Protein AF-K1TXN2-F1 (afdb_monomer_lite)

Structure (mmCIF, N/CA/C/O backbone):
data_AF-K1TXN2-F1
#
_entry.id   AF-K1TXN2-F1
#
loop_
_atom_site.group_PDB
_atom_site.id
_atom_site.type_symbol
_atom_site.label_atom_id
_atom_site.label_alt_id
_atom_site.label_comp_id
_atom_site.label_asym_id
_atom_site.label_entity_id
_atom_site.label_seq_id
_atom_site.pdbx_PDB_ins_code
_atom_site.Cartn_x
_atom_site.Cartn_y
_atom_site.Cartn_z
_atom_site.occupancy
_atom_site.B_iso_or_equiv
_atom_site.auth_seq_id
_atom_site.auth_comp_id
_atom_site.auth_asym_id
_atom_site.auth_atom_id
_atom_site.pdbx_PDB_model_num
ATOM 1 N N . MET A 1 1 ? 3.984 8.773 -37.793 1.00 56.28 1 MET A N 1
ATOM 2 C CA . MET A 1 1 ? 3.856 7.526 -37.010 1.00 56.28 1 MET A CA 1
ATOM 3 C C . MET A 1 1 ? 4.524 7.759 -35.662 1.00 56.28 1 MET A C 1
ATOM 5 O O . MET A 1 1 ? 5.560 8.411 -35.649 1.00 56.28 1 MET A O 1
ATOM 9 N N . CYS A 1 2 ? 3.935 7.334 -34.541 1.00 67.00 2 CYS A N 1
ATOM 10 C CA . CYS A 1 2 ? 4.631 7.420 -33.252 1.00 67.00 2 CYS A CA 1
ATOM 11 C C . CYS A 1 2 ? 5.695 6.305 -33.224 1.00 67.00 2 CYS A C 1
ATOM 13 O O . CYS A 1 2 ? 5.327 5.163 -33.517 1.00 67.00 2 CYS A O 1
ATOM 15 N N . PRO A 1 3 ? 6.973 6.595 -32.932 1.00 83.38 3 PRO A N 1
ATOM 16 C CA . PRO A 1 3 ? 8.024 5.583 -32.905 1.00 83.38 3 PRO A CA 1
ATOM 17 C C . PRO A 1 3 ? 7.900 4.656 -31.686 1.00 83.38 3 PRO A C 1
ATOM 19 O O . PRO A 1 3 ? 7.228 4.988 -30.704 1.00 83.38 3 PRO A O 1
ATOM 22 N N . ILE A 1 4 ? 8.522 3.483 -31.762 1.00 89.69 4 ILE A N 1
ATOM 23 C CA . ILE A 1 4 ? 8.732 2.573 -30.631 1.00 89.69 4 ILE A CA 1
ATOM 24 C C . ILE A 1 4 ? 10.037 2.959 -29.951 1.00 89.69 4 ILE A C 1
ATOM 26 O O . ILE A 1 4 ? 11.047 3.146 -30.625 1.00 89.69 4 ILE A O 1
ATOM 30 N N . THR A 1 5 ? 10.028 3.052 -28.626 1.00 90.00 5 THR A N 1
ATOM 31 C CA . THR A 1 5 ? 11.251 3.312 -27.863 1.00 90.00 5 THR A CA 1
ATOM 32 C C . THR A 1 5 ? 11.825 1.994 -27.383 1.00 90.00 5 THR A C 1
ATOM 34 O O . THR A 1 5 ? 11.141 1.246 -26.680 1.00 90.00 5 THR A O 1
ATOM 37 N N . ALA A 1 6 ? 13.080 1.723 -27.725 1.00 92.25 6 ALA A N 1
ATOM 38 C CA . ALA A 1 6 ? 13.780 0.517 -27.315 1.00 92.25 6 ALA A CA 1
ATOM 39 C C . ALA A 1 6 ? 15.177 0.828 -26.769 1.00 92.25 6 ALA A C 1
ATOM 41 O O . ALA A 1 6 ? 15.780 1.847 -27.099 1.00 92.25 6 ALA A O 1
ATOM 42 N N . VAL A 1 7 ? 15.690 -0.055 -25.920 1.00 92.50 7 VAL A N 1
ATOM 43 C CA . VAL A 1 7 ? 17.052 0.012 -25.371 1.00 92.50 7 VAL A CA 1
ATOM 44 C C . VAL A 1 7 ? 17.761 -1.310 -25.596 1.00 92.50 7 VAL A C 1
ATOM 46 O O . VAL A 1 7 ? 17.112 -2.352 -25.633 1.00 92.50 7 VAL A O 1
ATOM 49 N N . ASN A 1 8 ? 19.082 -1.277 -25.750 1.00 92.88 8 ASN A N 1
ATOM 50 C CA . ASN A 1 8 ? 19.871 -2.500 -25.855 1.00 92.88 8 ASN A CA 1
ATOM 51 C C . ASN A 1 8 ? 19.668 -3.357 -24.591 1.00 92.88 8 ASN A C 1
ATOM 53 O O . ASN A 1 8 ? 19.678 -2.829 -23.476 1.00 92.88 8 ASN A O 1
ATOM 57 N N . GLY A 1 9 ? 19.468 -4.663 -24.756 1.00 93.00 9 GLY A N 1
ATOM 58 C CA . GLY A 1 9 ? 19.216 -5.572 -23.645 1.00 93.00 9 GLY A CA 1
ATOM 59 C C . GLY A 1 9 ? 20.370 -5.641 -22.644 1.00 93.00 9 GLY A C 1
ATOM 60 O O . GLY A 1 9 ? 20.124 -5.772 -21.449 1.00 93.00 9 GLY A O 1
ATOM 61 N N . GLU A 1 10 ? 21.615 -5.427 -23.075 1.00 93.38 10 GLU A N 1
ATOM 62 C CA . GLU A 1 10 ? 22.762 -5.329 -22.166 1.00 93.38 10 GLU A CA 1
ATOM 63 C C . GLU A 1 10 ? 22.589 -4.184 -21.143 1.00 93.38 10 GLU A C 1
ATOM 65 O O . GLU A 1 10 ? 22.909 -4.336 -19.964 1.00 93.38 10 GLU A O 1
ATOM 70 N N . GLU A 1 11 ? 22.012 -3.049 -21.556 1.00 90.69 11 GLU A N 1
ATOM 71 C CA . GLU A 1 11 ? 21.727 -1.916 -20.663 1.00 90.69 11 GLU A CA 1
ATOM 72 C C . GLU A 1 11 ? 20.593 -2.221 -19.670 1.00 90.69 11 GLU A C 1
ATOM 74 O O . GLU A 1 11 ? 20.577 -1.684 -18.555 1.00 90.69 11 GLU A O 1
ATOM 79 N N . VAL A 1 12 ? 19.667 -3.116 -20.035 1.00 91.00 12 VAL A N 1
ATOM 80 C CA . VAL A 1 12 ? 18.620 -3.611 -19.127 1.00 91.00 12 VAL A CA 1
ATOM 81 C C . VAL A 1 12 ? 19.239 -4.424 -17.996 1.00 91.00 12 VAL A C 1
ATOM 83 O O . VAL A 1 12 ? 18.948 -4.148 -16.831 1.00 91.00 12 VAL A O 1
ATOM 86 N N . ILE A 1 13 ? 20.150 -5.347 -18.318 1.00 92.88 13 ILE A N 1
ATOM 87 C CA . ILE A 1 13 ? 20.851 -6.161 -17.314 1.00 92.88 13 ILE A CA 1
ATOM 88 C C . ILE A 1 13 ? 21.718 -5.280 -16.407 1.00 92.88 13 ILE A C 1
ATOM 90 O O . ILE A 1 13 ? 21.648 -5.394 -15.183 1.00 92.88 13 ILE A O 1
ATOM 94 N N . LYS A 1 14 ? 22.458 -4.309 -16.968 1.00 88.25 14 LYS A N 1
ATOM 95 C CA . LYS A 1 14 ? 23.226 -3.316 -16.180 1.00 88.25 14 LYS A CA 1
ATOM 96 C C . LYS A 1 14 ? 22.346 -2.503 -15.223 1.00 88.25 14 LYS A C 1
ATOM 98 O O . LYS A 1 14 ? 22.823 -2.024 -14.195 1.00 88.25 14 LYS A O 1
ATOM 103 N N . SER A 1 15 ? 21.064 -2.353 -15.550 1.00 82.31 15 SER A N 1
ATOM 104 C CA . SER A 1 15 ? 20.057 -1.683 -14.721 1.00 82.31 15 SER A CA 1
ATOM 105 C C . SER A 1 15 ? 19.359 -2.619 -13.725 1.00 82.31 15 SER A C 1
ATOM 107 O O . SER A 1 15 ? 18.380 -2.202 -13.106 1.00 82.31 15 SER A O 1
ATOM 109 N N . ASN A 1 16 ? 19.860 -3.847 -13.548 1.00 84.25 16 ASN A N 1
ATOM 110 C CA . ASN A 1 16 ? 19.291 -4.883 -12.684 1.00 84.25 16 ASN A CA 1
ATOM 111 C C . ASN A 1 16 ? 17.866 -5.306 -13.104 1.00 84.25 16 ASN A C 1
ATOM 113 O O . ASN A 1 16 ? 17.038 -5.658 -12.263 1.00 84.25 16 ASN A O 1
ATOM 117 N N . GLY A 1 17 ? 17.571 -5.198 -14.404 1.00 86.12 17 GLY A N 1
ATOM 118 C CA . GLY A 1 17 ? 16.365 -5.727 -15.037 1.00 86.12 17 GLY A CA 1
ATOM 119 C C . GLY A 1 17 ? 16.609 -7.096 -15.676 1.00 86.12 17 GLY A C 1
ATOM 120 O O . GLY A 1 17 ? 17.728 -7.597 -15.668 1.00 86.12 17 GLY A O 1
ATOM 121 N N . HIS A 1 18 ? 15.556 -7.668 -16.255 1.00 92.19 18 HIS A N 1
ATOM 122 C CA . HIS A 1 18 ? 15.579 -8.963 -16.933 1.00 92.19 18 HIS A CA 1
ATOM 123 C C . HIS A 1 18 ? 14.693 -8.918 -18.189 1.00 92.19 18 HIS A C 1
ATOM 125 O O . HIS A 1 18 ? 13.776 -8.091 -18.265 1.00 92.19 18 HIS A O 1
ATOM 131 N N . LEU A 1 19 ? 14.981 -9.759 -19.185 1.00 93.56 19 LEU A N 1
ATOM 132 C CA . LEU A 1 19 ? 14.302 -9.752 -20.480 1.00 93.56 19 LEU A CA 1
ATOM 133 C C . LEU A 1 19 ? 13.310 -10.907 -20.609 1.00 93.56 19 LEU A C 1
ATOM 135 O O . LEU A 1 19 ? 13.583 -12.033 -20.225 1.00 93.56 19 LEU A O 1
ATOM 139 N N . THR A 1 20 ? 12.169 -10.620 -21.227 1.00 93.81 20 THR A N 1
ATOM 140 C CA . THR A 1 20 ? 11.203 -11.633 -21.664 1.00 93.81 20 THR A CA 1
ATOM 141 C C . THR A 1 20 ? 10.825 -11.360 -23.113 1.00 93.81 20 THR A C 1
ATOM 143 O O . THR A 1 20 ? 10.881 -10.209 -23.564 1.00 93.81 20 THR A O 1
ATOM 146 N N . ASP A 1 21 ? 10.483 -12.407 -23.858 1.00 91.31 21 ASP A N 1
ATOM 147 C CA . ASP A 1 21 ? 9.962 -12.260 -25.216 1.00 91.31 21 ASP A CA 1
ATOM 148 C C . ASP A 1 21 ? 8.501 -11.756 -25.219 1.00 91.31 21 ASP A C 1
ATOM 150 O O . ASP A 1 21 ? 7.887 -11.511 -24.178 1.00 91.31 21 ASP A O 1
ATOM 154 N N . LEU A 1 22 ? 7.924 -11.571 -26.412 1.00 86.94 22 LEU A N 1
ATOM 155 C CA . LEU A 1 22 ? 6.553 -11.059 -26.567 1.00 86.94 22 LEU A CA 1
ATOM 156 C C . LEU A 1 22 ? 5.457 -12.036 -26.102 1.00 86.94 22 LEU A C 1
ATOM 158 O O . LEU A 1 22 ? 4.306 -11.611 -25.932 1.00 86.94 22 LEU A O 1
ATOM 162 N N . ASP A 1 23 ? 5.806 -13.305 -25.897 1.00 86.50 23 ASP A N 1
ATOM 163 C CA . ASP A 1 23 ? 4.930 -14.354 -25.375 1.00 86.50 23 ASP A CA 1
ATOM 164 C C . ASP A 1 23 ? 5.119 -14.558 -23.859 1.00 86.50 23 ASP A C 1
ATOM 166 O O . ASP A 1 23 ? 4.367 -15.304 -23.230 1.00 86.50 23 ASP A O 1
ATOM 170 N N . GLY A 1 24 ? 6.060 -13.827 -23.252 1.00 87.06 24 GLY A N 1
ATOM 171 C CA . GLY A 1 24 ? 6.360 -13.861 -21.826 1.00 87.06 24 GLY A CA 1
ATOM 172 C C . GLY A 1 24 ? 7.341 -14.960 -21.423 1.00 87.06 24 GLY A C 1
ATOM 173 O O . GLY A 1 24 ? 7.442 -15.252 -20.231 1.00 87.06 24 GLY A O 1
ATOM 174 N N . ASN A 1 25 ? 8.053 -15.570 -22.375 1.00 93.56 25 ASN A N 1
ATOM 175 C CA . ASN A 1 25 ? 9.106 -16.530 -22.065 1.00 93.56 25 ASN A CA 1
ATOM 176 C C . ASN A 1 25 ? 10.384 -15.807 -21.631 1.00 93.56 25 ASN A C 1
ATOM 178 O O . ASN A 1 25 ? 10.719 -14.735 -22.137 1.00 93.56 25 ASN A O 1
ATOM 182 N N . ASP A 1 26 ? 11.093 -16.428 -20.695 1.00 95.00 26 ASP A N 1
ATOM 183 C CA . ASP A 1 26 ? 12.361 -15.957 -20.140 1.00 95.00 26 ASP A CA 1
ATOM 184 C C . ASP A 1 26 ? 13.457 -15.895 -21.217 1.00 95.00 26 ASP A C 1
ATOM 186 O O . ASP A 1 26 ? 13.605 -16.827 -22.014 1.00 95.00 26 ASP A O 1
ATOM 190 N N . ILE A 1 27 ? 14.236 -14.810 -21.237 1.00 95.44 27 ILE A N 1
ATOM 191 C CA . ILE A 1 27 ? 15.433 -14.686 -22.076 1.00 95.44 27 ILE A CA 1
ATOM 192 C C . ILE A 1 27 ? 16.641 -14.605 -21.147 1.00 95.44 27 ILE A C 1
ATOM 194 O O . ILE A 1 27 ? 16.808 -13.624 -20.426 1.00 95.44 27 ILE A O 1
ATOM 198 N N . ALA A 1 28 ? 17.520 -15.607 -21.214 1.00 94.94 28 ALA A N 1
ATOM 199 C CA . ALA A 1 28 ? 18.705 -15.667 -20.365 1.00 94.94 28 ALA A CA 1
ATOM 200 C C . ALA A 1 28 ? 19.594 -14.414 -20.508 1.00 94.94 28 ALA A C 1
ATOM 202 O O . ALA A 1 28 ? 19.888 -13.968 -21.621 1.00 94.94 28 ALA A O 1
ATOM 203 N N . ASP A 1 29 ? 20.079 -13.891 -19.375 1.00 95.06 29 ASP A N 1
ATOM 204 C CA . ASP A 1 29 ? 20.845 -12.636 -19.299 1.00 95.06 29 ASP A CA 1
ATOM 205 C C . ASP A 1 29 ? 22.090 -12.620 -20.207 1.00 95.06 29 ASP A C 1
ATOM 207 O O . ASP A 1 29 ? 22.470 -11.575 -20.735 1.00 95.06 29 ASP A O 1
ATOM 211 N N . GLU A 1 30 ? 22.713 -13.779 -20.441 1.00 94.88 30 GLU A N 1
ATOM 212 C CA . GLU A 1 30 ? 23.883 -13.925 -21.320 1.00 94.88 30 GLU A CA 1
ATOM 213 C C . GLU A 1 30 ? 23.595 -13.605 -22.796 1.00 94.88 30 GLU A C 1
ATOM 215 O O . GLU A 1 30 ? 24.501 -13.219 -23.543 1.00 94.88 30 GLU A O 1
ATOM 220 N N . HIS A 1 31 ? 22.330 -13.708 -23.204 1.00 94.69 31 HIS A N 1
ATOM 221 C CA . HIS A 1 31 ? 21.864 -13.382 -24.547 1.00 94.69 31 HIS A CA 1
ATOM 222 C C . HIS A 1 31 ? 21.336 -11.951 -24.662 1.00 94.69 31 HIS A C 1
ATOM 224 O O . HIS A 1 31 ? 21.002 -11.514 -25.758 1.00 94.69 31 HIS A O 1
ATOM 230 N N . ALA A 1 32 ? 21.287 -11.176 -23.573 1.00 93.00 32 ALA A N 1
ATOM 231 C CA . ALA A 1 32 ? 20.637 -9.866 -23.571 1.00 93.00 32 ALA A CA 1
ATOM 232 C C . ALA A 1 32 ? 21.215 -8.879 -24.601 1.00 93.00 32 ALA A C 1
ATOM 234 O O . ALA A 1 32 ? 20.479 -8.074 -25.166 1.00 93.00 32 ALA A O 1
ATOM 235 N N . LYS A 1 33 ? 22.516 -8.968 -24.901 1.00 94.00 33 LYS A N 1
ATOM 236 C CA . LYS A 1 33 ? 23.191 -8.142 -25.920 1.00 94.00 33 LYS A CA 1
ATOM 237 C C . LYS A 1 33 ? 22.638 -8.324 -27.341 1.00 94.00 33 LYS A C 1
ATOM 239 O O . LYS A 1 33 ? 22.825 -7.439 -28.174 1.00 94.00 33 LYS A O 1
ATOM 244 N N . ASP A 1 34 ? 21.988 -9.458 -27.608 1.00 95.44 34 ASP A N 1
ATOM 245 C CA . ASP A 1 34 ? 21.450 -9.822 -28.920 1.00 95.44 34 ASP A CA 1
ATOM 246 C C . ASP A 1 34 ? 20.018 -9.284 -29.123 1.00 95.44 34 ASP A C 1
ATOM 248 O O . ASP A 1 34 ? 19.447 -9.419 -30.205 1.00 95.44 34 ASP A O 1
ATOM 252 N N . TYR A 1 35 ? 19.443 -8.633 -28.102 1.00 93.75 35 TYR A N 1
ATOM 253 C CA . TYR A 1 35 ? 18.075 -8.124 -28.111 1.00 93.75 35 TYR A CA 1
ATOM 254 C C . TYR A 1 35 ? 18.002 -6.624 -27.825 1.00 93.75 35 TYR A C 1
ATOM 256 O O . TYR A 1 35 ? 18.837 -6.034 -27.139 1.00 93.75 35 TYR A O 1
ATOM 264 N N . TYR A 1 36 ? 16.923 -6.013 -28.311 1.00 92.62 36 TYR A N 1
ATOM 265 C CA . TYR A 1 36 ? 16.462 -4.707 -27.858 1.00 92.62 36 TYR A CA 1
ATOM 266 C C . TYR A 1 36 ? 15.184 -4.881 -27.038 1.00 92.62 36 TYR A C 1
ATOM 268 O O . TYR A 1 36 ? 14.208 -5.467 -27.505 1.00 92.62 36 TYR A O 1
ATOM 276 N N . ALA A 1 37 ? 15.173 -4.337 -25.825 1.00 93.25 37 ALA A N 1
ATOM 277 C CA . ALA A 1 37 ? 13.993 -4.298 -24.980 1.00 93.25 37 ALA A CA 1
ATOM 278 C C . ALA A 1 37 ? 13.102 -3.124 -25.382 1.00 93.25 37 ALA A C 1
ATOM 280 O O . ALA A 1 37 ? 13.515 -1.962 -25.320 1.00 93.25 37 ALA A O 1
ATOM 281 N N . VAL A 1 38 ? 11.862 -3.416 -25.767 1.00 91.75 38 VAL A N 1
ATOM 282 C CA . VAL A 1 38 ? 10.868 -2.387 -26.076 1.00 91.75 38 VAL A CA 1
ATOM 283 C C . VAL A 1 38 ? 10.332 -1.788 -24.776 1.00 91.75 38 VAL A C 1
ATOM 285 O O . VAL A 1 38 ? 9.620 -2.458 -24.028 1.00 91.75 38 VAL A O 1
ATOM 288 N N . LEU A 1 39 ? 10.645 -0.515 -24.525 1.00 87.69 39 LEU A N 1
ATOM 289 C CA . LEU A 1 39 ? 10.206 0.224 -23.337 1.00 87.69 39 LEU A CA 1
ATOM 290 C C . LEU A 1 39 ? 8.800 0.812 -23.498 1.00 87.69 39 LEU A C 1
ATOM 292 O O . LEU A 1 39 ? 8.022 0.821 -22.549 1.00 87.69 39 LEU A O 1
ATOM 296 N N . ASP A 1 40 ? 8.468 1.287 -24.700 1.00 85.75 40 ASP A N 1
ATOM 297 C CA . ASP A 1 40 ? 7.131 1.772 -25.055 1.00 85.75 40 ASP A CA 1
ATOM 298 C C . ASP A 1 40 ? 6.790 1.409 -26.496 1.00 85.75 40 ASP A C 1
ATOM 300 O O . ASP A 1 40 ? 7.640 1.434 -27.382 1.00 85.75 40 ASP A O 1
ATOM 304 N N . GLY A 1 41 ? 5.513 1.121 -26.734 1.00 86.06 41 GLY A N 1
ATOM 305 C CA . GLY A 1 41 ? 5.014 0.692 -28.033 1.00 86.06 41 GLY A CA 1
ATOM 306 C C . GLY A 1 41 ? 4.961 -0.821 -28.222 1.00 86.06 41 GLY A C 1
ATOM 307 O O . GLY A 1 41 ? 4.737 -1.257 -29.345 1.00 86.06 41 GLY A O 1
ATOM 308 N N . GLN A 1 42 ? 5.071 -1.629 -27.159 1.00 86.88 42 GLN A N 1
ATOM 309 C CA . GLN A 1 42 ? 4.941 -3.095 -27.254 1.00 86.88 42 GLN A CA 1
ATOM 310 C C . GLN A 1 42 ? 3.640 -3.534 -27.949 1.00 86.88 42 GLN A C 1
ATOM 312 O O . GLN A 1 42 ? 3.656 -4.392 -28.825 1.00 86.88 42 GLN A O 1
ATOM 317 N N . HIS A 1 43 ? 2.515 -2.882 -27.634 1.00 85.69 43 HIS A N 1
ATOM 318 C CA . HIS A 1 43 ? 1.222 -3.138 -28.282 1.00 85.69 43 HIS A CA 1
ATOM 319 C C . HIS A 1 43 ? 1.233 -2.819 -29.787 1.00 85.69 43 HIS A C 1
ATOM 321 O O . HIS A 1 43 ? 0.554 -3.489 -30.558 1.00 85.69 43 HIS A O 1
ATOM 327 N N . ARG A 1 44 ? 2.011 -1.814 -30.217 1.00 87.94 44 ARG A N 1
ATOM 328 C CA . ARG A 1 44 ? 2.183 -1.470 -31.636 1.00 87.94 44 ARG A CA 1
ATOM 329 C C . ARG A 1 44 ? 3.043 -2.507 -32.346 1.00 87.94 44 ARG A C 1
ATOM 331 O O . ARG A 1 44 ? 2.649 -2.949 -33.416 1.00 87.94 44 ARG A O 1
ATOM 338 N N . LEU A 1 45 ? 4.155 -2.927 -31.737 1.00 89.88 45 LEU A N 1
ATOM 339 C CA . LEU A 1 45 ? 4.981 -4.010 -32.277 1.00 89.88 45 LEU A CA 1
ATOM 340 C C . LEU A 1 45 ? 4.153 -5.288 -32.450 1.00 89.88 45 LEU A C 1
ATOM 342 O O . LEU A 1 45 ? 4.161 -5.879 -33.523 1.00 89.88 45 LEU A O 1
ATOM 346 N N . LYS A 1 46 ? 3.374 -5.665 -31.429 1.00 89.31 46 LYS A N 1
ATOM 347 C CA . LYS A 1 46 ? 2.509 -6.846 -31.492 1.00 89.31 46 LYS A CA 1
ATOM 348 C C . LYS A 1 46 ? 1.460 -6.741 -32.604 1.00 89.31 46 LYS A C 1
ATOM 350 O O . LYS A 1 46 ? 1.317 -7.677 -33.378 1.00 89.31 46 LYS A O 1
ATOM 355 N N . ALA A 1 47 ? 0.809 -5.586 -32.754 1.00 88.38 47 ALA A N 1
ATOM 356 C CA . ALA A 1 47 ? -0.146 -5.361 -33.841 1.00 88.38 47 ALA A CA 1
ATOM 357 C C . ALA A 1 47 ? 0.501 -5.453 -35.236 1.00 88.38 47 ALA A C 1
ATOM 359 O O . ALA A 1 47 ? -0.105 -6.007 -36.147 1.00 88.38 47 ALA A O 1
ATOM 360 N N . TYR A 1 48 ? 1.727 -4.945 -35.412 1.00 90.75 48 TYR A N 1
ATOM 361 C CA . TYR A 1 48 ? 2.472 -5.088 -36.670 1.00 90.75 48 TYR A CA 1
ATOM 362 C C . TYR A 1 48 ? 2.720 -6.557 -37.017 1.00 90.75 48 TYR A C 1
ATOM 364 O O . TYR A 1 48 ? 2.467 -6.968 -38.147 1.00 90.75 48 TYR A O 1
ATOM 372 N N . LEU A 1 49 ? 3.163 -7.342 -36.032 1.00 89.81 49 LEU A N 1
ATOM 373 C CA . LEU A 1 49 ? 3.420 -8.771 -36.196 1.00 89.81 49 LEU A CA 1
ATOM 374 C C . LEU A 1 49 ? 2.132 -9.550 -36.506 1.00 89.81 49 LEU A C 1
ATOM 376 O O . LEU A 1 49 ? 2.110 -10.339 -37.445 1.00 89.81 49 LEU A O 1
ATOM 380 N N . GLU A 1 50 ? 1.046 -9.296 -35.770 1.00 91.31 50 GLU A N 1
ATOM 381 C CA . GLU A 1 50 ? -0.249 -9.972 -35.958 1.00 91.31 50 GLU A CA 1
ATOM 382 C C . GLU A 1 50 ? -0.896 -9.656 -37.315 1.00 91.31 50 GLU A C 1
ATOM 384 O O . GLU A 1 50 ? -1.544 -10.514 -37.911 1.00 91.31 50 GLU A O 1
ATOM 389 N N . LEU A 1 51 ? -0.714 -8.432 -37.817 1.00 92.06 51 LEU A N 1
ATOM 390 C CA . LEU A 1 51 ? -1.245 -7.996 -39.109 1.00 92.06 51 LEU A CA 1
ATOM 391 C C . LEU A 1 51 ? -0.315 -8.321 -40.290 1.00 92.06 51 LEU A C 1
ATOM 393 O O . LEU A 1 51 ? -0.677 -8.032 -41.431 1.00 92.06 51 LEU A O 1
ATOM 397 N N . GLY A 1 52 ? 0.868 -8.895 -40.041 1.00 91.31 52 GLY A N 1
ATOM 398 C CA . GLY A 1 52 ? 1.863 -9.182 -41.078 1.00 91.31 52 GLY A CA 1
ATOM 399 C C . GLY A 1 52 ? 2.385 -7.926 -41.783 1.00 91.31 52 GLY A C 1
ATOM 400 O O . GLY A 1 52 ? 2.700 -7.974 -42.971 1.00 91.31 52 GLY A O 1
ATOM 401 N N . LEU A 1 53 ? 2.425 -6.791 -41.077 1.00 88.56 53 LEU A N 1
ATOM 402 C CA . LEU A 1 53 ? 2.905 -5.527 -41.630 1.00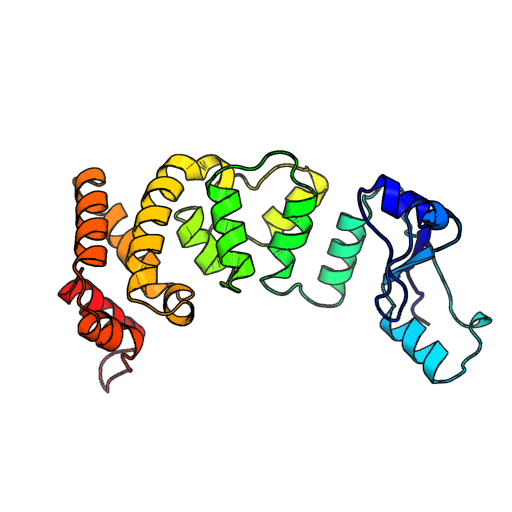 88.56 53 LEU A CA 1
ATOM 403 C C . LEU A 1 53 ? 4.440 -5.524 -41.747 1.00 88.56 53 LEU A C 1
ATOM 405 O O . LEU A 1 53 ? 5.117 -6.142 -40.919 1.00 88.56 53 LEU A O 1
ATOM 409 N N . PRO A 1 54 ? 5.011 -4.800 -42.725 1.00 88.56 54 PRO A N 1
ATOM 410 C CA . PRO A 1 54 ? 6.458 -4.696 -42.874 1.00 88.56 54 PRO A CA 1
ATOM 411 C C . PRO A 1 54 ? 7.091 -4.047 -41.637 1.00 88.56 54 PRO A C 1
ATOM 413 O O . PRO A 1 54 ? 6.766 -2.917 -41.276 1.00 88.56 54 PRO A O 1
ATOM 416 N N . LEU A 1 55 ? 8.021 -4.745 -40.978 1.00 85.00 55 LEU A N 1
ATOM 417 C CA . LEU A 1 55 ? 8.727 -4.196 -39.810 1.00 85.00 55 LEU A CA 1
ATOM 418 C C . LEU A 1 55 ? 9.643 -3.017 -40.172 1.00 85.00 55 LEU A C 1
ATOM 420 O O . LEU A 1 55 ? 9.956 -2.209 -39.305 1.00 85.00 55 LEU A O 1
ATOM 424 N N . GLU A 1 56 ? 10.042 -2.893 -41.438 1.00 85.06 56 GLU A N 1
ATOM 425 C CA . GLU A 1 56 ? 10.806 -1.752 -41.962 1.00 85.06 56 GLU A CA 1
ATOM 426 C C . GLU A 1 56 ? 10.059 -0.413 -41.856 1.00 85.06 56 GLU A C 1
ATOM 428 O O . GLU A 1 56 ? 10.694 0.635 -41.744 1.00 85.06 56 GLU A O 1
ATOM 433 N N . ASP A 1 57 ? 8.724 -0.445 -41.795 1.00 85.75 57 ASP A N 1
ATOM 434 C CA . ASP A 1 57 ? 7.894 0.746 -41.585 1.00 85.75 57 ASP A CA 1
ATOM 435 C C . ASP A 1 57 ? 7.851 1.182 -40.109 1.00 85.75 57 ASP A C 1
ATOM 437 O O . ASP A 1 57 ? 7.403 2.286 -39.772 1.00 85.75 57 ASP A O 1
ATOM 441 N N . LEU A 1 58 ? 8.321 0.322 -39.200 1.00 85.56 58 LEU A N 1
ATOM 442 C CA . LEU A 1 58 ? 8.321 0.569 -37.769 1.00 85.56 58 LEU A CA 1
ATOM 443 C C . LEU A 1 58 ? 9.541 1.403 -37.379 1.00 85.56 58 LEU A C 1
ATOM 445 O O . LEU A 1 58 ? 10.670 0.925 -37.299 1.00 85.56 58 LEU A O 1
ATOM 449 N N . VAL A 1 59 ? 9.305 2.673 -37.067 1.00 87.19 59 VAL A N 1
ATOM 450 C CA . VAL A 1 59 ? 10.370 3.551 -36.576 1.00 87.19 59 VAL A CA 1
ATOM 451 C C . VAL A 1 59 ? 10.721 3.169 -35.137 1.00 87.19 59 VAL A C 1
ATOM 453 O O . VAL A 1 59 ? 9.930 3.409 -34.222 1.00 87.19 59 VAL A O 1
ATOM 456 N N . VAL A 1 60 ? 11.912 2.607 -34.931 1.00 86.25 60 VAL A N 1
ATOM 457 C CA . VAL A 1 60 ? 12.483 2.327 -33.606 1.00 86.25 60 VAL A CA 1
ATOM 458 C C . VAL A 1 60 ? 13.473 3.430 -33.242 1.00 86.25 60 VAL A C 1
ATOM 460 O O . VAL A 1 60 ? 14.346 3.779 -34.036 1.00 86.25 60 VAL A O 1
ATOM 463 N N . ILE A 1 61 ? 13.336 3.990 -32.043 1.00 87.12 61 ILE A N 1
ATOM 464 C CA . ILE A 1 61 ? 14.238 5.006 -31.501 1.00 87.12 61 ILE A CA 1
ATOM 465 C C . ILE A 1 61 ? 14.828 4.549 -30.172 1.00 87.12 61 ILE A C 1
ATOM 467 O O . ILE A 1 61 ? 14.179 3.865 -29.380 1.00 87.12 61 ILE A O 1
ATOM 471 N N . GLU A 1 62 ? 16.049 4.990 -29.897 1.00 84.12 62 GLU A N 1
ATOM 472 C CA . GLU A 1 62 ? 16.606 4.935 -28.550 1.00 84.12 62 GLU A CA 1
ATOM 473 C C . GLU A 1 62 ? 16.148 6.159 -27.738 1.00 84.12 62 GLU A C 1
ATOM 475 O O . GLU A 1 62 ? 15.846 7.215 -28.310 1.00 84.12 62 GLU A O 1
ATOM 480 N N . PRO A 1 63 ? 16.118 6.072 -26.398 1.00 81.06 63 PRO A N 1
ATOM 481 C CA . PRO A 1 63 ? 15.843 7.221 -25.550 1.00 81.06 63 PRO A CA 1
ATOM 482 C C . PRO A 1 63 ? 16.792 8.390 -25.839 1.00 81.06 63 PRO A C 1
ATOM 484 O O . PRO A 1 63 ? 18.014 8.238 -25.815 1.00 81.06 63 PRO A O 1
ATOM 487 N N . LEU A 1 64 ? 16.225 9.587 -26.028 1.00 73.00 64 LEU A N 1
ATOM 488 C CA . LEU A 1 64 ? 16.981 10.830 -26.257 1.00 73.00 64 LEU A CA 1
ATOM 489 C C . LEU A 1 64 ? 17.996 11.117 -25.140 1.00 73.00 64 LEU A C 1
ATOM 491 O O . LEU A 1 64 ? 19.066 11.665 -25.395 1.00 73.00 64 LEU A O 1
ATOM 495 N N . ASN A 1 65 ? 17.673 10.740 -23.900 1.00 76.00 65 ASN A N 1
ATOM 496 C CA . ASN A 1 65 ? 18.559 10.899 -22.756 1.00 76.00 65 ASN A CA 1
ATOM 497 C C . ASN A 1 65 ? 19.061 9.542 -22.246 1.00 76.00 65 ASN A C 1
ATOM 499 O O . ASN A 1 65 ? 18.490 8.962 -21.325 1.00 76.00 65 ASN A O 1
ATOM 503 N N . LYS A 1 66 ? 20.186 9.084 -22.802 1.00 70.62 66 LYS A N 1
ATOM 504 C CA . LYS A 1 66 ? 20.867 7.837 -22.404 1.00 70.62 66 LYS A CA 1
ATOM 505 C C . LYS A 1 66 ? 21.423 7.844 -20.970 1.00 70.62 66 LYS A C 1
ATOM 507 O O . LYS A 1 66 ? 21.890 6.817 -20.499 1.00 70.62 66 LYS A O 1
ATOM 512 N N . LYS A 1 67 ? 21.418 8.992 -20.278 1.00 75.06 67 LYS A N 1
ATOM 513 C CA . LYS A 1 67 ? 21.906 9.114 -18.891 1.00 75.06 67 LYS A CA 1
ATOM 514 C C . LYS A 1 67 ? 20.817 8.845 -17.851 1.00 75.06 67 LYS A C 1
ATOM 516 O O . LYS A 1 67 ? 21.126 8.740 -16.667 1.00 75.06 67 LYS A O 1
ATOM 521 N N . ILE A 1 68 ? 19.550 8.794 -18.265 1.00 76.56 68 ILE A N 1
ATOM 522 C CA . ILE A 1 68 ? 18.432 8.478 -17.376 1.00 76.56 68 ILE A CA 1
ATOM 523 C C . ILE A 1 68 ? 18.352 6.961 -17.184 1.00 76.56 68 ILE A C 1
ATOM 525 O O . ILE A 1 68 ? 18.454 6.202 -18.142 1.00 76.56 68 ILE A O 1
ATOM 529 N N . ALA A 1 69 ? 18.135 6.523 -15.942 1.00 81.81 69 ALA A N 1
ATOM 530 C CA . ALA A 1 69 ? 17.903 5.118 -15.629 1.00 81.81 69 ALA A CA 1
ATOM 531 C C . ALA A 1 69 ? 16.660 4.579 -16.361 1.00 81.81 69 ALA A C 1
ATOM 533 O O . ALA A 1 69 ? 15.619 5.237 -16.384 1.00 81.81 69 ALA A O 1
ATOM 534 N N . ILE A 1 70 ? 16.740 3.352 -16.887 1.00 81.81 70 ILE A N 1
ATOM 535 C CA . ILE A 1 70 ? 15.660 2.716 -17.662 1.00 81.81 70 ILE A CA 1
ATOM 536 C C . ILE A 1 70 ? 14.335 2.701 -16.884 1.00 81.81 70 ILE A C 1
ATOM 538 O O . ILE A 1 70 ? 13.300 3.081 -17.425 1.00 81.81 70 ILE A O 1
ATOM 542 N N . ALA A 1 71 ? 14.368 2.358 -15.592 1.00 76.69 71 ALA A N 1
ATOM 543 C CA . ALA A 1 71 ? 13.183 2.355 -14.729 1.00 76.69 71 ALA A CA 1
ATOM 544 C C . ALA A 1 71 ? 12.510 3.735 -14.627 1.00 76.69 71 ALA A C 1
ATOM 546 O O . ALA A 1 71 ? 11.283 3.834 -14.596 1.00 76.69 71 ALA A O 1
ATOM 547 N N . LEU A 1 72 ? 13.305 4.809 -14.611 1.00 76.81 72 LEU A N 1
ATOM 548 C CA . LEU A 1 72 ? 12.768 6.161 -14.598 1.00 76.81 72 LEU A CA 1
ATOM 549 C C . LEU A 1 72 ? 12.168 6.537 -15.953 1.00 76.81 72 LEU A C 1
ATOM 551 O O . LEU A 1 72 ? 11.118 7.173 -15.992 1.00 76.81 72 LEU A O 1
ATOM 555 N N . LEU A 1 73 ? 12.806 6.117 -17.045 1.00 80.94 73 LEU A N 1
ATOM 556 C CA . LEU A 1 73 ? 12.299 6.344 -18.391 1.00 80.94 73 LEU A CA 1
ATOM 557 C C . LEU A 1 73 ? 10.921 5.686 -18.569 1.00 80.94 73 LEU A C 1
ATOM 559 O O . LEU A 1 73 ? 9.969 6.354 -18.960 1.00 80.94 73 LEU A O 1
ATOM 563 N N . ILE A 1 74 ? 10.788 4.415 -18.170 1.00 77.25 74 ILE A N 1
ATOM 564 C CA . ILE A 1 74 ? 9.509 3.685 -18.151 1.00 77.25 74 ILE A CA 1
ATOM 565 C C . ILE A 1 74 ? 8.477 4.431 -17.295 1.00 77.25 74 ILE A C 1
ATOM 567 O O . ILE A 1 74 ? 7.320 4.573 -17.696 1.00 77.25 74 ILE A O 1
ATOM 571 N N . ALA A 1 75 ? 8.878 4.938 -16.125 1.00 73.69 75 ALA A N 1
ATOM 572 C CA . ALA A 1 75 ? 7.977 5.677 -15.252 1.00 73.69 75 ALA A CA 1
ATOM 573 C C . ALA A 1 75 ? 7.462 6.974 -15.870 1.00 73.69 75 ALA A C 1
ATOM 575 O O . ALA A 1 75 ? 6.251 7.195 -15.865 1.00 73.69 75 ALA A O 1
ATOM 576 N N . GLU A 1 76 ? 8.342 7.791 -16.445 1.00 76.38 76 GLU A N 1
ATOM 577 C CA . GLU A 1 76 ? 7.968 9.031 -17.128 1.00 76.38 76 GLU A CA 1
ATOM 578 C C . GLU A 1 76 ? 7.049 8.748 -18.327 1.00 76.38 76 GLU A C 1
ATOM 580 O O . GLU A 1 76 ? 6.012 9.397 -18.476 1.00 76.38 76 GLU A O 1
ATOM 585 N N . MET A 1 77 ? 7.360 7.726 -19.131 1.00 74.75 77 MET A N 1
ATOM 586 C CA . MET A 1 77 ? 6.540 7.324 -20.280 1.00 74.75 77 MET A CA 1
ATOM 587 C C . MET A 1 77 ? 5.142 6.874 -19.865 1.00 74.75 77 MET A C 1
ATOM 589 O O . MET A 1 77 ? 4.147 7.329 -20.431 1.00 74.75 77 MET A O 1
ATOM 593 N N . ASN A 1 78 ? 5.049 6.022 -18.847 1.00 65.81 78 ASN A N 1
ATOM 594 C CA . ASN A 1 78 ? 3.769 5.554 -18.340 1.00 65.81 78 ASN A CA 1
ATOM 595 C C . ASN A 1 78 ? 2.968 6.713 -17.722 1.00 65.81 78 ASN A C 1
ATOM 597 O O . ASN A 1 78 ? 1.809 6.880 -18.078 1.00 65.81 78 ASN A O 1
ATOM 601 N N . ILE A 1 79 ? 3.565 7.589 -16.900 1.00 63.72 79 ILE A N 1
ATOM 602 C CA . ILE A 1 79 ? 2.871 8.778 -16.358 1.00 63.72 79 ILE A CA 1
ATOM 603 C C . ILE A 1 79 ? 2.243 9.627 -17.479 1.00 63.72 79 ILE A C 1
ATOM 605 O O . ILE A 1 79 ? 1.112 10.092 -17.323 1.00 63.72 79 ILE A O 1
ATOM 609 N N . CYS A 1 80 ? 2.945 9.792 -18.603 1.00 56.28 80 CYS A N 1
ATOM 610 C CA . CYS A 1 80 ? 2.497 10.584 -19.751 1.00 56.28 80 CYS A CA 1
ATOM 611 C C . CYS A 1 80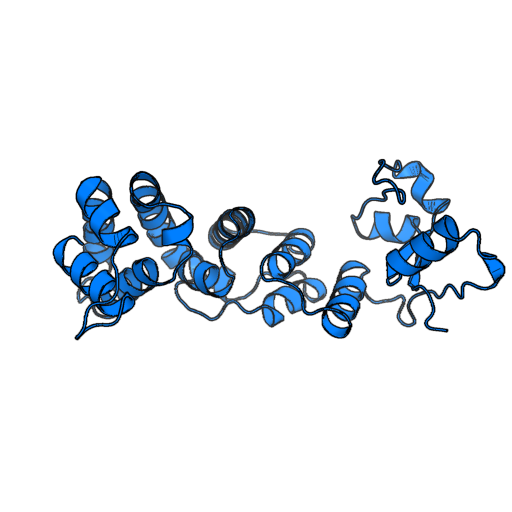 ? 1.452 9.888 -20.649 1.00 56.28 80 CYS A C 1
ATOM 613 O O . CYS A 1 80 ? 0.720 10.582 -21.351 1.00 56.28 80 CYS A O 1
ATOM 615 N N . THR A 1 81 ? 1.367 8.551 -20.660 1.00 53.59 81 THR A N 1
ATOM 616 C CA . THR A 1 81 ? 0.535 7.785 -21.621 1.00 53.59 81 THR A CA 1
ATOM 617 C C . THR A 1 81 ? -0.659 7.066 -20.982 1.00 53.59 81 THR A C 1
ATOM 619 O O . THR A 1 81 ? -1.734 7.007 -21.580 1.00 53.59 81 THR A O 1
ATOM 622 N N . LYS A 1 82 ? -0.507 6.546 -19.758 1.00 52.22 82 LYS A N 1
ATOM 623 C CA . LYS A 1 82 ? -1.561 5.969 -18.909 1.00 52.22 82 LYS A CA 1
ATOM 624 C C . LYS A 1 82 ? -1.187 6.200 -17.451 1.00 52.22 82 LYS A C 1
ATOM 626 O O . LYS A 1 82 ? -0.236 5.601 -16.963 1.00 52.22 82 LYS A O 1
ATOM 631 N N . THR A 1 83 ? -1.963 7.005 -16.728 1.00 56.25 83 THR A N 1
ATOM 632 C CA . THR A 1 83 ? -1.735 7.232 -15.294 1.00 56.25 83 THR A CA 1
ATOM 633 C C . THR A 1 83 ? -1.544 5.890 -14.579 1.00 56.25 83 THR A C 1
ATOM 635 O O . THR A 1 83 ? -2.434 5.037 -14.633 1.00 56.25 83 THR A O 1
ATOM 638 N N . TRP A 1 84 ? -0.369 5.693 -13.970 1.00 58.69 84 TRP A N 1
ATOM 639 C CA . TRP A 1 84 ? -0.048 4.510 -13.165 1.00 58.69 84 TRP A CA 1
ATOM 640 C C . TRP A 1 84 ? -1.214 4.206 -12.219 1.00 58.69 84 TRP A C 1
ATOM 642 O O . TRP A 1 84 ? -1.822 5.113 -11.639 1.00 58.69 84 TRP A O 1
ATOM 652 N N . LYS A 1 85 ? -1.547 2.929 -12.057 1.00 63.03 85 LYS A N 1
ATOM 653 C CA . LYS A 1 85 ? -2.541 2.516 -11.067 1.00 63.03 85 LYS A CA 1
ATOM 654 C C . LYS A 1 85 ? -1.866 2.410 -9.701 1.00 63.03 85 LYS A C 1
ATOM 656 O O . LYS A 1 85 ? -0.647 2.346 -9.592 1.00 63.03 85 LYS A O 1
ATOM 661 N N . GLY A 1 86 ? -2.662 2.412 -8.629 1.00 60.81 86 GLY A N 1
ATOM 662 C CA . GLY A 1 86 ? -2.156 2.457 -7.248 1.00 60.81 86 GLY A CA 1
ATOM 663 C C . GLY A 1 86 ? -1.101 1.393 -6.910 1.00 60.81 86 GLY A C 1
ATOM 664 O O . GLY A 1 86 ? -0.205 1.674 -6.121 1.00 60.81 86 GLY A O 1
ATOM 665 N N . SER A 1 87 ? -1.178 0.214 -7.536 1.00 63.81 87 SER A N 1
ATOM 666 C CA . SER A 1 87 ? -0.190 -0.865 -7.420 1.00 63.81 87 SER A CA 1
ATOM 667 C C . SER A 1 87 ? 1.165 -0.509 -8.037 1.00 63.81 87 SER A C 1
ATOM 669 O O . SER A 1 87 ? 2.199 -0.827 -7.452 1.00 63.81 87 SER A O 1
ATOM 671 N N . ASP A 1 88 ? 1.174 0.170 -9.181 1.00 66.94 88 ASP A N 1
ATOM 672 C CA . ASP A 1 88 ? 2.379 0.405 -9.985 1.00 66.94 88 ASP A CA 1
ATOM 673 C C . ASP A 1 88 ? 3.338 1.356 -9.254 1.00 66.94 88 ASP A C 1
ATOM 675 O O . ASP A 1 88 ? 4.556 1.184 -9.299 1.00 66.94 88 ASP A O 1
ATOM 679 N N . TYR A 1 89 ? 2.779 2.297 -8.479 1.00 72.00 89 TYR A N 1
ATOM 680 C CA . TYR A 1 89 ? 3.533 3.310 -7.736 1.00 72.00 89 TYR A CA 1
ATOM 681 C C . TYR A 1 89 ? 4.474 2.759 -6.673 1.00 72.00 89 TYR A C 1
ATOM 683 O O . TYR A 1 89 ? 5.438 3.438 -6.361 1.00 72.00 89 TYR A O 1
ATOM 691 N N . MET A 1 90 ? 4.251 1.563 -6.134 1.00 76.62 90 MET A N 1
ATOM 692 C CA . MET A 1 90 ? 5.152 0.993 -5.121 1.00 76.62 90 MET A CA 1
ATOM 693 C C . MET A 1 90 ? 6.124 -0.034 -5.705 1.00 76.62 90 MET A C 1
ATOM 695 O O . MET A 1 90 ? 7.245 -0.147 -5.220 1.00 76.62 90 MET A O 1
ATOM 699 N N . ALA A 1 91 ? 5.722 -0.769 -6.748 1.00 76.75 91 ALA A N 1
ATOM 700 C CA . ALA A 1 91 ? 6.499 -1.894 -7.266 1.00 76.75 91 ALA A CA 1
ATOM 701 C C . ALA A 1 91 ? 7.836 -1.454 -7.879 1.00 76.75 91 ALA A C 1
ATOM 703 O O . ALA A 1 91 ? 8.881 -1.998 -7.534 1.00 76.75 91 ALA A O 1
ATOM 704 N N . ALA A 1 92 ? 7.823 -0.442 -8.750 1.00 73.62 92 ALA A N 1
ATOM 705 C CA . ALA A 1 92 ? 9.052 0.029 -9.384 1.00 73.62 92 ALA A CA 1
ATOM 706 C C . ALA A 1 92 ? 10.019 0.708 -8.392 1.00 73.62 92 ALA A C 1
ATOM 708 O O . ALA A 1 92 ? 11.207 0.388 -8.424 1.00 73.62 92 ALA A O 1
ATOM 709 N N . PRO A 1 93 ? 9.565 1.575 -7.465 1.00 74.88 93 PRO A N 1
ATOM 710 C CA . PRO A 1 93 ? 10.446 2.133 -6.436 1.00 74.88 93 PRO A CA 1
ATOM 711 C C . PRO A 1 93 ? 11.036 1.086 -5.496 1.00 74.88 93 PRO A C 1
ATOM 713 O O . PRO A 1 93 ? 12.196 1.215 -5.120 1.00 74.88 93 PRO A O 1
ATOM 716 N N . ALA A 1 94 ? 10.296 0.020 -5.176 1.00 77.19 94 ALA A N 1
ATOM 717 C CA . ALA A 1 94 ? 10.818 -1.084 -4.371 1.00 77.19 94 ALA A CA 1
ATOM 718 C C . ALA A 1 94 ? 11.998 -1.816 -5.015 1.00 77.19 94 ALA A C 1
ATOM 720 O O . ALA A 1 94 ? 12.838 -2.339 -4.296 1.00 77.19 94 ALA A O 1
ATOM 721 N N . MET A 1 95 ? 12.093 -1.823 -6.347 1.00 77.38 95 MET A N 1
ATOM 722 C CA . MET A 1 95 ? 13.260 -2.373 -7.045 1.00 77.38 95 MET A CA 1
ATOM 723 C C . MET A 1 95 ? 14.464 -1.419 -7.036 1.00 77.38 95 MET A C 1
ATOM 725 O O . MET A 1 95 ? 15.595 -1.857 -7.224 1.00 77.38 95 MET A O 1
ATOM 729 N N . ALA A 1 96 ? 14.239 -0.114 -6.850 1.00 77.38 96 ALA A N 1
ATOM 730 C CA . ALA A 1 96 ? 15.289 0.906 -6.900 1.00 77.38 96 ALA A CA 1
ATOM 731 C C . ALA A 1 96 ? 15.893 1.233 -5.523 1.00 77.38 96 ALA A C 1
ATOM 733 O O . ALA A 1 96 ? 17.058 1.634 -5.440 1.00 77.38 96 ALA A O 1
ATOM 734 N N . ILE A 1 97 ? 15.101 1.101 -4.457 1.00 79.88 97 ILE A N 1
ATOM 735 C CA . ILE A 1 97 ? 15.509 1.376 -3.076 1.00 79.88 97 ILE A CA 1
ATOM 736 C C . ILE A 1 97 ? 16.426 0.245 -2.585 1.00 79.88 97 ILE A C 1
ATOM 738 O O . ILE A 1 97 ? 16.069 -0.926 -2.656 1.00 79.88 97 ILE A O 1
ATOM 742 N N . LYS A 1 98 ? 17.618 0.601 -2.088 1.00 71.00 98 LYS A N 1
ATOM 743 C CA . LYS A 1 98 ? 18.633 -0.371 -1.636 1.00 71.00 98 LYS A CA 1
ATOM 744 C C . LYS A 1 98 ? 18.409 -0.895 -0.218 1.00 71.00 98 LYS A C 1
ATOM 746 O O . LYS A 1 98 ? 18.753 -2.037 0.061 1.00 71.00 98 LYS A O 1
ATOM 751 N N . GLU A 1 99 ? 17.884 -0.053 0.666 1.00 78.50 99 GLU A N 1
ATOM 752 C CA . GLU A 1 99 ? 17.682 -0.357 2.083 1.00 78.50 99 GLU A CA 1
ATOM 753 C C . GLU A 1 99 ? 16.210 -0.159 2.436 1.00 78.50 99 GLU A C 1
ATOM 755 O O . GLU A 1 99 ? 15.632 0.892 2.147 1.00 78.50 99 GLU A O 1
ATOM 760 N N . THR A 1 100 ? 15.599 -1.176 3.042 1.00 83.25 100 THR A N 1
ATOM 761 C CA . THR A 1 100 ? 14.203 -1.137 3.490 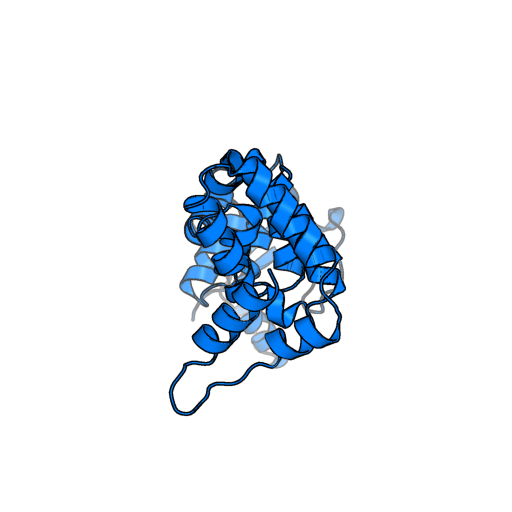1.00 83.25 100 THR A CA 1
ATOM 762 C C . THR A 1 100 ? 14.125 -1.064 5.013 1.00 83.25 100 THR A C 1
ATOM 764 O O . THR A 1 100 ? 15.083 -1.369 5.724 1.00 83.25 100 THR A O 1
ATOM 767 N N . ASN A 1 101 ? 12.971 -0.633 5.524 1.00 90.50 101 ASN A N 1
ATOM 768 C CA . ASN A 1 101 ? 12.637 -0.688 6.944 1.00 90.50 101 ASN A CA 1
ATOM 769 C C . ASN A 1 101 ? 11.273 -1.361 7.156 1.00 90.50 101 ASN A C 1
ATOM 771 O O . ASN A 1 101 ? 10.544 -1.653 6.204 1.00 90.50 101 ASN A O 1
ATOM 775 N N . ALA A 1 102 ? 10.889 -1.551 8.420 1.00 93.12 102 ALA A N 1
ATOM 776 C CA . ALA A 1 102 ? 9.632 -2.207 8.772 1.00 93.12 102 ALA A CA 1
ATOM 777 C C . ALA A 1 102 ? 8.395 -1.509 8.171 1.00 93.12 102 ALA A C 1
ATOM 779 O O . ALA A 1 102 ? 7.442 -2.183 7.771 1.00 93.12 102 ALA A O 1
ATOM 780 N N . ALA A 1 103 ? 8.410 -0.174 8.078 1.00 94.25 103 ALA A N 1
ATOM 781 C CA . ALA A 1 103 ? 7.325 0.596 7.474 1.00 94.25 103 ALA A CA 1
ATOM 782 C C . ALA A 1 103 ? 7.222 0.366 5.963 1.00 94.25 103 ALA A C 1
ATOM 784 O O . ALA A 1 103 ? 6.118 0.205 5.439 1.00 94.25 103 ALA A O 1
ATOM 785 N N . PHE A 1 104 ? 8.356 0.305 5.267 1.00 92.19 104 PHE A N 1
ATOM 786 C CA . PHE A 1 104 ? 8.418 -0.021 3.848 1.00 92.19 104 PHE A CA 1
ATOM 787 C C . PHE A 1 104 ? 7.911 -1.432 3.571 1.00 92.19 104 PHE A C 1
ATOM 789 O O . PHE A 1 104 ? 7.044 -1.621 2.718 1.00 92.19 104 PHE A O 1
ATOM 796 N N . ASP A 1 105 ? 8.392 -2.409 4.337 1.00 92.12 105 ASP A N 1
ATOM 797 C CA . ASP A 1 105 ? 7.996 -3.806 4.183 1.00 92.12 105 ASP A CA 1
ATOM 798 C C . ASP A 1 105 ? 6.495 -3.977 4.444 1.00 92.12 105 ASP A C 1
ATOM 800 O O . ASP A 1 105 ? 5.800 -4.673 3.700 1.00 92.12 105 ASP A O 1
ATOM 804 N N . PHE A 1 106 ? 5.958 -3.266 5.443 1.00 95.19 106 PHE A N 1
ATOM 805 C CA . PHE A 1 106 ? 4.520 -3.230 5.694 1.00 95.19 106 PHE A CA 1
ATOM 806 C C . PHE A 1 106 ? 3.741 -2.576 4.553 1.00 95.19 106 PHE A C 1
ATOM 808 O O . PHE A 1 106 ? 2.728 -3.115 4.107 1.00 95.19 106 PHE A O 1
ATOM 815 N N . ALA A 1 107 ? 4.225 -1.458 4.012 1.00 93.69 107 ALA A N 1
ATOM 816 C CA . ALA A 1 107 ? 3.593 -0.815 2.869 1.00 93.69 107 ALA A CA 1
ATOM 817 C C . ALA A 1 107 ? 3.569 -1.730 1.628 1.00 93.69 107 ALA A C 1
ATOM 819 O O . ALA A 1 107 ? 2.553 -1.792 0.929 1.00 93.69 107 ALA A O 1
ATOM 820 N N . MET A 1 108 ? 4.650 -2.477 1.382 1.00 90.69 108 MET A N 1
ATOM 821 C CA . MET A 1 108 ? 4.751 -3.451 0.291 1.00 90.69 108 MET A CA 1
ATOM 822 C C . MET A 1 108 ? 3.822 -4.650 0.484 1.00 90.69 108 MET A C 1
ATOM 824 O O . MET A 1 108 ? 3.186 -5.094 -0.471 1.00 90.69 108 MET A O 1
ATOM 828 N N . GLU A 1 109 ? 3.688 -5.155 1.711 1.00 93.31 109 GLU A N 1
ATOM 829 C CA . GLU A 1 109 ? 2.724 -6.207 2.044 1.00 93.31 109 GLU A CA 1
ATOM 830 C C . GLU A 1 109 ? 1.288 -5.772 1.708 1.00 93.31 109 GLU A C 1
ATOM 832 O O . GLU A 1 109 ? 0.553 -6.485 1.019 1.00 93.31 109 GLU A O 1
ATOM 837 N N . LEU A 1 110 ? 0.899 -4.566 2.128 1.00 94.06 110 LEU A N 1
ATOM 838 C CA . LEU A 1 110 ? -0.428 -4.017 1.847 1.00 94.06 110 LEU A CA 1
ATOM 839 C C . LEU A 1 110 ? -0.641 -3.761 0.350 1.00 94.06 110 LEU A C 1
ATOM 841 O O . LEU A 1 110 ? -1.733 -4.014 -0.171 1.00 94.06 110 LEU A O 1
ATOM 845 N N . GLN A 1 111 ? 0.392 -3.309 -0.366 1.00 90.94 111 GLN A N 1
ATOM 846 C CA . GLN A 1 111 ? 0.318 -3.136 -1.815 1.00 90.94 111 GLN A CA 1
ATOM 847 C C . GLN A 1 111 ? 0.100 -4.468 -2.540 1.00 90.94 111 GLN A C 1
ATOM 849 O O . GLN A 1 111 ? -0.770 -4.531 -3.408 1.00 90.94 111 GLN A O 1
ATOM 854 N N . ARG A 1 112 ? 0.798 -5.543 -2.149 1.00 89.12 112 ARG A N 1
ATOM 855 C CA . ARG A 1 112 ? 0.603 -6.890 -2.723 1.00 89.12 112 ARG A CA 1
ATOM 856 C C . ARG A 1 112 ? -0.816 -7.410 -2.498 1.00 89.12 112 ARG A C 1
ATOM 858 O O . ARG A 1 112 ? -1.338 -8.179 -3.300 1.00 89.12 112 ARG A O 1
ATOM 865 N N . ARG A 1 113 ? -1.474 -6.941 -1.434 1.00 90.25 113 ARG A N 1
ATOM 866 C CA . ARG A 1 113 ? -2.889 -7.205 -1.126 1.00 90.25 113 ARG A CA 1
ATOM 867 C C . ARG A 1 113 ? -3.864 -6.255 -1.839 1.00 90.25 113 ARG A C 1
ATOM 869 O O . ARG A 1 113 ? -5.059 -6.293 -1.551 1.00 90.25 113 ARG A O 1
ATOM 876 N N . ASN A 1 114 ? -3.385 -5.432 -2.774 1.00 89.56 114 ASN A N 1
ATOM 877 C CA . ASN A 1 114 ? -4.146 -4.454 -3.560 1.00 89.56 114 ASN A CA 1
ATOM 878 C C . ASN A 1 114 ? -4.815 -3.342 -2.734 1.00 89.56 114 ASN A C 1
ATOM 880 O O . ASN A 1 114 ? -5.892 -2.852 -3.085 1.00 89.56 114 ASN A O 1
ATOM 884 N N . PHE A 1 115 ? -4.194 -2.919 -1.632 1.00 92.94 115 PHE A N 1
ATOM 885 C CA . PHE A 1 115 ? -4.720 -1.802 -0.850 1.00 92.94 115 PHE A CA 1
ATOM 886 C C . PHE A 1 115 ? -4.500 -0.475 -1.600 1.00 92.94 115 PHE A C 1
ATOM 888 O O . PHE A 1 115 ? -3.449 -0.273 -2.212 1.00 92.94 115 PHE A O 1
ATOM 895 N N . PRO A 1 116 ? -5.451 0.477 -1.551 1.00 91.81 116 PRO A N 1
ATOM 896 C CA . PRO A 1 116 ? -5.238 1.805 -2.115 1.00 91.81 116 PRO A CA 1
ATOM 897 C C . PRO A 1 116 ? -4.063 2.514 -1.435 1.00 91.81 116 PRO A C 1
ATOM 899 O O . PRO A 1 116 ? -3.987 2.523 -0.206 1.00 91.81 116 PRO A O 1
ATOM 902 N N . LEU A 1 117 ? -3.221 3.213 -2.208 1.00 91.19 117 LEU A N 1
ATOM 903 C CA . LEU A 1 117 ? -2.044 3.932 -1.689 1.00 91.19 117 LEU A CA 1
ATOM 904 C C . LEU A 1 117 ? -2.379 4.847 -0.502 1.00 91.19 117 LEU A C 1
ATOM 906 O O . LEU A 1 117 ? -1.647 4.917 0.477 1.00 91.19 117 LEU A O 1
ATOM 910 N N . SER A 1 118 ? -3.532 5.514 -0.553 1.00 92.31 118 SER A N 1
ATOM 911 C CA . SER A 1 118 ? -3.954 6.393 0.536 1.00 92.31 118 SER A CA 1
ATOM 912 C C . SER A 1 118 ? -4.322 5.659 1.830 1.00 92.31 118 SER A C 1
ATOM 914 O O . SER A 1 118 ? -4.240 6.265 2.888 1.00 92.31 118 SER A O 1
ATOM 916 N N . THR A 1 119 ? -4.741 4.392 1.767 1.00 95.38 119 THR A N 1
ATOM 917 C CA . THR A 1 119 ? -4.971 3.553 2.955 1.00 95.38 119 THR A CA 1
ATOM 918 C C . THR A 1 119 ? -3.647 2.961 3.436 1.00 95.38 119 THR A C 1
ATOM 920 O O . THR A 1 119 ? -3.394 2.953 4.636 1.00 95.38 119 THR A O 1
ATOM 923 N N . ILE A 1 120 ? -2.771 2.547 2.508 1.00 95.38 120 ILE A N 1
ATOM 924 C CA . ILE A 1 120 ? -1.398 2.110 2.814 1.00 95.38 120 ILE A CA 1
ATOM 925 C C . ILE A 1 120 ? -0.663 3.192 3.605 1.00 95.38 120 ILE A C 1
ATOM 927 O O . ILE A 1 120 ? -0.080 2.895 4.639 1.00 95.38 120 ILE A O 1
ATOM 931 N N . SER A 1 121 ? -0.760 4.451 3.170 1.00 95.25 121 SER A N 1
ATOM 932 C CA . SER A 1 121 ? -0.162 5.593 3.865 1.00 95.25 121 SER A CA 1
ATOM 933 C C . SER A 1 121 ? -0.607 5.675 5.332 1.00 95.25 121 SER A C 1
ATOM 935 O O . SER A 1 121 ? 0.215 5.928 6.207 1.00 95.25 121 SER A O 1
ATOM 937 N N . LEU A 1 122 ? -1.888 5.428 5.628 1.00 97.12 122 LEU A N 1
ATOM 938 C CA . LEU A 1 122 ? -2.392 5.488 7.004 1.00 97.12 122 LEU A CA 1
ATOM 939 C C . LEU A 1 122 ? -1.868 4.327 7.857 1.00 97.12 122 LEU A C 1
ATOM 941 O O . LEU A 1 122 ? -1.421 4.564 8.976 1.00 97.12 122 LEU A O 1
ATOM 945 N N . TRP A 1 123 ? -1.884 3.103 7.328 1.00 97.56 123 TRP A N 1
ATOM 946 C CA . TRP A 1 123 ? -1.368 1.930 8.038 1.00 97.56 123 TRP A CA 1
ATOM 947 C C . TRP A 1 123 ? 0.147 2.019 8.255 1.00 97.56 123 TRP A C 1
ATOM 949 O O . TRP A 1 123 ? 0.617 1.925 9.383 1.00 97.56 123 TRP A O 1
ATOM 959 N N . ALA A 1 124 ? 0.920 2.262 7.199 1.00 96.00 124 ALA A N 1
ATOM 960 C CA . ALA A 1 124 ? 2.376 2.248 7.279 1.00 96.00 124 ALA A CA 1
ATOM 961 C C . ALA A 1 124 ? 2.954 3.512 7.934 1.00 96.00 124 ALA A C 1
ATOM 963 O O . ALA A 1 124 ? 3.860 3.400 8.752 1.00 96.00 124 ALA A O 1
ATOM 964 N N . CYS A 1 125 ? 2.427 4.703 7.618 1.00 95.31 125 CYS A N 1
ATOM 965 C CA . CYS A 1 125 ? 3.042 5.985 7.999 1.00 95.31 125 CYS A CA 1
ATOM 966 C C . CYS A 1 125 ? 2.275 6.773 9.070 1.00 95.31 125 CYS A C 1
ATOM 968 O O . CYS A 1 125 ? 2.773 7.787 9.555 1.00 95.31 125 CYS A O 1
ATOM 970 N N . GLY A 1 126 ? 1.036 6.398 9.392 1.00 94.56 126 GLY A N 1
ATOM 971 C CA . GLY A 1 126 ? 0.225 7.135 10.368 1.00 94.56 126 GLY A CA 1
ATOM 972 C C . GLY A 1 126 ? -0.336 8.460 9.859 1.00 94.56 126 GLY A C 1
ATOM 973 O O . GLY A 1 126 ? -0.867 9.256 10.622 1.00 94.56 126 GLY A O 1
ATOM 974 N N . ASN A 1 127 ? -0.200 8.729 8.564 1.00 93.06 127 ASN A N 1
ATOM 975 C CA . ASN A 1 127 ? -0.629 9.968 7.931 1.00 93.06 127 ASN A CA 1
ATOM 976 C C . ASN A 1 127 ? -0.885 9.719 6.441 1.00 93.06 127 ASN A C 1
ATOM 978 O O . ASN A 1 127 ? -0.586 8.651 5.923 1.00 93.06 127 ASN A O 1
ATOM 982 N N . ASN A 1 128 ? -1.431 10.695 5.719 1.00 91.62 128 ASN A N 1
ATOM 983 C CA . ASN A 1 128 ? -1.701 10.571 4.282 1.00 91.62 128 ASN A CA 1
ATOM 984 C C . ASN A 1 128 ? -0.578 11.192 3.417 1.00 91.62 128 ASN A C 1
ATOM 986 O O . ASN A 1 128 ? -0.875 11.725 2.346 1.00 91.62 128 ASN A O 1
ATOM 990 N N . LYS A 1 129 ? 0.680 11.224 3.889 1.00 92.69 129 LYS A N 1
ATOM 991 C CA . LYS A 1 129 ? 1.801 11.875 3.184 1.00 92.69 129 LYS A CA 1
ATOM 992 C C . LYS A 1 129 ? 2.481 10.988 2.145 1.00 92.69 129 LYS A C 1
ATOM 994 O O . LYS A 1 129 ? 3.137 11.550 1.280 1.00 92.69 129 LYS A O 1
ATOM 999 N N . LEU A 1 130 ? 2.305 9.666 2.162 1.00 91.44 130 LEU A N 1
ATOM 1000 C CA . LEU A 1 130 ? 2.868 8.810 1.118 1.00 91.44 130 LEU A CA 1
ATOM 1001 C C . LEU A 1 130 ? 2.118 9.053 -0.197 1.00 91.44 130 LEU A C 1
ATOM 1003 O O . LEU A 1 130 ? 0.960 8.647 -0.354 1.00 91.44 130 LEU A O 1
ATOM 1007 N N . LYS A 1 131 ? 2.755 9.753 -1.143 1.00 88.62 131 LYS A N 1
ATOM 1008 C CA . LYS A 1 131 ? 2.178 10.049 -2.458 1.00 88.62 131 LYS A CA 1
ATOM 1009 C C . LYS A 1 131 ? 2.946 9.361 -3.578 1.00 88.62 131 LYS A C 1
ATOM 1011 O O . LYS A 1 131 ? 4.151 9.145 -3.512 1.00 88.62 131 LYS A O 1
ATOM 1016 N N . ALA A 1 132 ? 2.227 9.131 -4.673 1.00 84.31 132 ALA A N 1
ATOM 1017 C CA . ALA A 1 132 ? 2.762 8.641 -5.938 1.00 84.31 132 ALA A CA 1
ATOM 1018 C C . ALA A 1 132 ? 4.008 9.414 -6.410 1.00 84.31 132 ALA A C 1
ATOM 1020 O O . ALA A 1 132 ? 4.976 8.809 -6.851 1.00 84.31 132 ALA A O 1
ATOM 1021 N N . LYS A 1 133 ? 4.007 10.748 -6.282 1.00 83.69 133 LYS A N 1
ATOM 1022 C CA . LYS A 1 133 ? 5.144 11.590 -6.685 1.00 83.69 133 LYS A CA 1
ATOM 1023 C C . LYS A 1 133 ? 6.423 11.292 -5.892 1.00 83.69 133 LYS A C 1
ATOM 1025 O O . LYS A 1 133 ? 7.503 11.352 -6.466 1.00 83.69 133 LYS A O 1
ATOM 1030 N N . ASP A 1 134 ? 6.296 10.969 -4.604 1.00 86.00 134 ASP A N 1
ATOM 1031 C CA . ASP A 1 134 ? 7.441 10.746 -3.715 1.00 86.00 134 ASP A CA 1
ATOM 1032 C C . ASP A 1 134 ? 8.058 9.379 -4.022 1.00 86.00 134 ASP A C 1
ATOM 1034 O O . ASP A 1 134 ? 9.270 9.238 -4.112 1.00 86.00 134 ASP A O 1
ATOM 1038 N N . LEU A 1 135 ? 7.201 8.401 -4.315 1.00 86.62 135 LEU A N 1
ATOM 1039 C CA . LEU A 1 135 ? 7.588 7.086 -4.810 1.00 86.62 135 LEU A CA 1
ATOM 1040 C C . LEU A 1 135 ? 8.282 7.156 -6.179 1.00 86.62 135 LEU A C 1
ATOM 1042 O O . LEU A 1 135 ? 9.318 6.535 -6.387 1.00 86.62 135 LEU A O 1
ATOM 1046 N N . VAL A 1 136 ? 7.768 7.961 -7.111 1.00 82.31 136 VAL A N 1
ATOM 1047 C CA . VAL A 1 136 ? 8.433 8.191 -8.406 1.00 82.31 136 VAL A CA 1
ATOM 1048 C C . VAL A 1 136 ? 9.777 8.903 -8.217 1.00 82.31 136 VAL A C 1
ATOM 1050 O O . VAL A 1 136 ? 10.741 8.576 -8.908 1.00 82.31 136 VAL A O 1
ATOM 1053 N N . ALA A 1 137 ? 9.881 9.842 -7.271 1.00 84.81 137 ALA A N 1
ATOM 1054 C CA . ALA A 1 137 ? 11.147 10.495 -6.946 1.00 84.81 137 ALA A CA 1
ATOM 1055 C C . ALA A 1 137 ? 12.198 9.496 -6.425 1.00 84.81 137 ALA A C 1
ATOM 1057 O O . ALA A 1 137 ? 13.363 9.603 -6.816 1.00 84.81 137 ALA A O 1
ATOM 1058 N N . SER A 1 138 ? 11.784 8.475 -5.663 1.00 85.88 138 SER A N 1
ATOM 1059 C CA . SER A 1 138 ? 12.660 7.389 -5.198 1.00 85.88 138 SER A CA 1
ATOM 1060 C C . SER A 1 138 ? 13.339 6.611 -6.327 1.00 85.88 138 SER A C 1
ATOM 1062 O O . SER A 1 138 ? 14.431 6.089 -6.125 1.00 85.88 138 SER A O 1
ATOM 1064 N N . LEU A 1 139 ? 12.775 6.574 -7.541 1.00 81.31 139 LEU A N 1
ATOM 1065 C CA . LEU A 1 139 ? 13.455 5.979 -8.702 1.00 81.31 139 LEU A CA 1
ATOM 1066 C C . LEU A 1 139 ? 14.724 6.753 -9.093 1.00 81.31 139 LEU A C 1
ATOM 1068 O O . LEU A 1 139 ? 15.678 6.157 -9.591 1.00 81.31 139 LEU A O 1
ATOM 1072 N N . LYS A 1 140 ? 14.731 8.079 -8.884 1.00 79.06 140 LYS A N 1
ATOM 1073 C CA . LYS A 1 140 ? 15.880 8.951 -9.179 1.00 79.06 140 LYS A CA 1
ATOM 1074 C C . LYS A 1 140 ? 16.877 8.946 -8.030 1.00 79.06 140 LYS A C 1
ATOM 1076 O O . LYS A 1 140 ? 18.067 8.754 -8.254 1.00 79.06 140 LYS A O 1
ATOM 1081 N N . THR A 1 141 ? 16.385 9.185 -6.817 1.00 85.00 141 THR A N 1
ATOM 1082 C CA . THR A 1 141 ? 17.234 9.370 -5.633 1.00 85.00 141 THR A CA 1
ATOM 1083 C C . THR A 1 141 ? 17.756 8.048 -5.086 1.00 85.00 141 THR A C 1
ATOM 1085 O O . THR A 1 141 ? 18.798 8.031 -4.444 1.00 85.00 141 THR A O 1
ATOM 1088 N N . ARG A 1 142 ? 17.059 6.934 -5.365 1.00 82.62 142 ARG A N 1
ATOM 1089 C CA . ARG A 1 142 ? 17.248 5.627 -4.709 1.00 82.62 142 ARG A CA 1
ATOM 1090 C C . ARG A 1 142 ? 17.024 5.679 -3.195 1.00 82.62 142 ARG A C 1
ATOM 1092 O O . ARG A 1 142 ? 17.417 4.763 -2.478 1.00 82.62 142 ARG A O 1
ATOM 1099 N N . GLU A 1 143 ? 16.368 6.736 -2.726 1.00 87.12 143 GLU A N 1
ATOM 1100 C CA 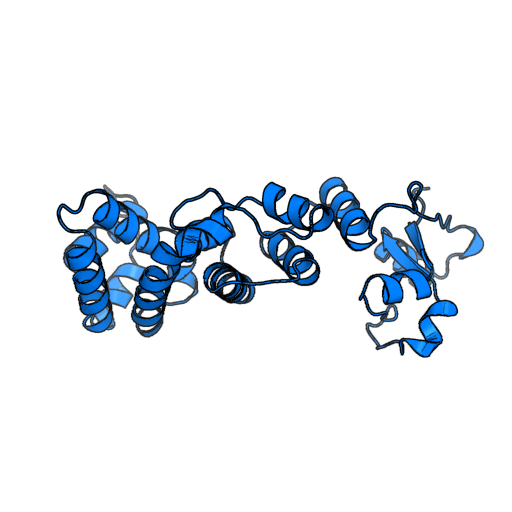. GLU A 1 143 ? 16.035 6.958 -1.326 1.00 87.12 143 GLU A CA 1
ATOM 1101 C C . GLU A 1 143 ? 14.565 6.636 -1.084 1.00 87.12 143 GLU A C 1
ATOM 1103 O O . GLU A 1 143 ? 13.684 6.987 -1.874 1.00 87.12 143 GLU A O 1
ATOM 1108 N N . MET A 1 144 ? 14.292 5.990 0.042 1.00 89.56 144 MET A N 1
ATOM 1109 C CA . MET A 1 144 ? 12.936 5.728 0.504 1.00 89.56 144 MET A CA 1
ATOM 1110 C C . MET A 1 144 ? 12.194 7.041 0.816 1.00 89.56 144 MET A C 1
ATOM 1112 O O . MET A 1 144 ? 12.813 7.963 1.346 1.00 89.56 144 MET A O 1
ATOM 1116 N N . PRO A 1 145 ? 10.874 7.151 0.571 1.00 91.00 145 PRO A N 1
ATOM 1117 C CA . PRO A 1 145 ? 10.112 8.335 0.961 1.00 91.00 145 PRO A CA 1
ATOM 1118 C C . PRO A 1 145 ? 10.248 8.657 2.457 1.00 91.00 145 PRO A C 1
ATOM 1120 O O . PRO A 1 145 ? 10.078 7.779 3.302 1.00 91.00 145 PRO A O 1
ATOM 1123 N N . GLN A 1 146 ? 10.469 9.931 2.794 1.00 92.31 146 GLN A N 1
ATOM 1124 C CA . GLN A 1 146 ? 10.696 10.392 4.174 1.00 92.31 146 GLN A CA 1
ATOM 1125 C C . GLN A 1 146 ? 9.599 9.937 5.154 1.00 92.31 146 GLN A C 1
ATOM 1127 O O . GLN A 1 146 ? 9.891 9.498 6.259 1.00 92.31 146 GLN A O 1
ATOM 1132 N N . CYS A 1 147 ? 8.331 9.947 4.728 1.00 92.88 147 CYS A N 1
ATOM 1133 C CA . CYS A 1 147 ? 7.216 9.494 5.567 1.00 92.88 147 CYS A CA 1
ATOM 1134 C C . CYS A 1 147 ? 7.270 8.006 5.959 1.00 92.88 147 CYS A C 1
ATOM 1136 O O . CYS A 1 147 ? 6.605 7.633 6.917 1.00 92.88 147 CYS A O 1
ATOM 1138 N N . LEU A 1 148 ? 8.017 7.167 5.231 1.00 92.81 148 LEU A N 1
ATOM 1139 C CA . LEU A 1 148 ? 8.277 5.769 5.592 1.00 92.81 148 LEU A CA 1
ATOM 1140 C C . LEU A 1 148 ? 9.521 5.650 6.480 1.00 92.81 148 LEU A C 1
ATOM 1142 O O . LEU A 1 148 ? 9.536 4.811 7.373 1.00 92.81 148 LEU A O 1
ATOM 1146 N N . GLN A 1 149 ? 10.526 6.511 6.294 1.00 91.38 149 GLN A N 1
ATOM 1147 C CA . GLN A 1 149 ? 11.705 6.572 7.170 1.00 91.38 149 GLN A CA 1
ATOM 1148 C C . GLN A 1 149 ? 11.327 6.982 8.603 1.00 91.38 149 GLN A C 1
ATOM 1150 O O . GLN A 1 149 ? 11.775 6.380 9.569 1.00 91.38 149 GLN A O 1
ATOM 1155 N N . GLU A 1 150 ? 10.446 7.972 8.746 1.00 91.56 150 GLU A N 1
ATOM 1156 C CA . GLU A 1 150 ? 10.021 8.518 10.045 1.00 91.56 150 GLU A CA 1
ATOM 1157 C C . GLU A 1 150 ? 8.934 7.677 10.741 1.00 91.56 150 GLU A C 1
ATOM 1159 O O . GLU A 1 150 ? 8.459 8.027 11.823 1.00 91.56 150 GLU A O 1
ATOM 1164 N N . ALA A 1 151 ? 8.495 6.581 10.119 1.00 90.69 151 ALA A N 1
ATOM 1165 C CA . ALA A 1 151 ? 7.318 5.841 10.552 1.00 90.69 151 ALA A CA 1
ATOM 1166 C C . ALA A 1 151 ? 7.582 4.755 11.601 1.00 90.69 151 ALA A C 1
ATOM 1168 O O . ALA A 1 151 ? 6.611 4.166 12.069 1.00 90.69 151 ALA A O 1
ATOM 1169 N N . ASP A 1 152 ? 8.825 4.478 12.002 1.00 76.38 152 ASP A N 1
ATOM 1170 C CA . ASP A 1 152 ? 9.157 3.301 12.827 1.00 76.38 152 ASP A CA 1
ATOM 1171 C C . ASP A 1 152 ? 8.293 3.174 14.098 1.00 76.38 152 ASP A C 1
ATOM 1173 O O . ASP A 1 152 ? 7.702 2.121 14.357 1.00 76.38 152 ASP A O 1
ATOM 1177 N N . GLY A 1 153 ? 8.105 4.269 14.845 1.00 85.88 153 GLY A N 1
ATOM 1178 C CA . GLY A 1 153 ? 7.263 4.274 16.049 1.00 85.88 153 GLY A CA 1
ATOM 1179 C C . GLY A 1 153 ? 5.760 4.109 15.776 1.00 85.88 153 GLY A C 1
ATOM 1180 O O . GLY A 1 153 ? 5.009 3.669 16.648 1.00 85.88 153 GLY A O 1
ATOM 1181 N N . TRP A 1 154 ? 5.279 4.468 14.583 1.00 94.94 154 TRP A N 1
ATOM 1182 C CA . TRP A 1 154 ? 3.894 4.241 14.160 1.00 94.94 154 TRP A CA 1
ATOM 1183 C C . TRP A 1 154 ? 3.688 2.830 13.611 1.00 94.94 154 TRP A C 1
ATOM 1185 O O . TRP A 1 154 ? 2.764 2.134 14.032 1.00 94.94 154 TRP A O 1
ATOM 1195 N N . CYS A 1 155 ? 4.560 2.395 12.706 1.00 95.06 155 CYS A N 1
ATOM 1196 C CA . CYS A 1 155 ? 4.459 1.117 12.021 1.00 95.06 155 CYS A CA 1
ATOM 1197 C C . CYS A 1 155 ? 4.410 -0.050 13.012 1.00 95.06 155 CYS A C 1
ATOM 1199 O O . CYS A 1 155 ? 3.579 -0.941 12.855 1.00 95.06 155 CYS A O 1
ATOM 1201 N N . ALA A 1 156 ? 5.235 -0.029 14.065 1.00 93.81 156 ALA A N 1
ATOM 1202 C CA . ALA A 1 156 ? 5.277 -1.108 15.052 1.00 93.81 156 ALA A CA 1
ATOM 1203 C C . ALA A 1 156 ? 3.920 -1.351 15.742 1.00 93.81 156 ALA A C 1
ATOM 1205 O O . ALA A 1 156 ? 3.484 -2.495 15.861 1.00 93.81 156 ALA A O 1
ATOM 1206 N N . LYS A 1 157 ? 3.223 -0.288 16.163 1.00 95.12 157 LYS A N 1
ATOM 1207 C CA . LYS A 1 157 ? 1.883 -0.401 16.768 1.00 95.12 157 LYS A CA 1
ATOM 1208 C C . LYS A 1 157 ? 0.802 -0.688 15.728 1.00 95.12 157 LYS A C 1
ATOM 1210 O O . LYS A 1 157 ? -0.052 -1.543 15.944 1.00 95.12 157 LYS A O 1
ATOM 1215 N N . SER A 1 158 ? 0.883 -0.036 14.568 1.00 97.50 158 SER A N 1
ATOM 1216 C CA . SER A 1 158 ? -0.106 -0.192 13.504 1.00 97.50 158 SER A CA 1
ATOM 1217 C C . SER A 1 158 ? -0.135 -1.607 12.933 1.00 97.50 158 SER A C 1
ATOM 1219 O O . SER A 1 158 ? -1.215 -2.141 12.686 1.00 97.50 158 SER A O 1
ATOM 1221 N N . ARG A 1 159 ? 1.030 -2.256 12.821 1.00 97.31 159 ARG A N 1
ATOM 1222 C CA . ARG A 1 159 ? 1.146 -3.661 12.421 1.00 97.31 159 ARG A CA 1
ATOM 1223 C C . ARG A 1 159 ? 0.419 -4.596 13.391 1.00 97.31 159 ARG A C 1
ATOM 1225 O O . ARG A 1 159 ? -0.349 -5.434 12.933 1.00 97.31 159 ARG A O 1
ATOM 1232 N N . LYS A 1 160 ? 0.558 -4.401 14.707 1.00 97.12 160 LYS A N 1
ATOM 1233 C CA . LYS A 1 160 ? -0.159 -5.214 15.710 1.00 97.12 160 LYS A CA 1
ATOM 1234 C C . LYS A 1 160 ? -1.674 -5.059 15.610 1.00 97.12 160 LYS A C 1
ATOM 1236 O O . LYS A 1 160 ? -2.401 -6.050 15.642 1.00 97.12 160 LYS A O 1
ATOM 1241 N N . TRP A 1 161 ? -2.161 -3.827 15.446 1.00 98.31 161 TRP A N 1
ATOM 1242 C CA . TRP A 1 161 ? -3.590 -3.587 15.226 1.00 98.31 161 TRP A CA 1
ATOM 1243 C C . TRP A 1 161 ? -4.072 -4.230 13.925 1.00 98.31 161 TRP A C 1
ATOM 1245 O O . TRP A 1 161 ? -5.147 -4.818 13.892 1.00 98.31 161 TRP A O 1
ATOM 1255 N N . PHE A 1 162 ? -3.281 -4.143 12.855 1.00 98.25 162 PHE A N 1
ATOM 1256 C CA . PHE A 1 162 ? -3.621 -4.728 11.563 1.00 98.25 162 PHE A CA 1
ATOM 1257 C C . PHE A 1 162 ? -3.686 -6.256 11.602 1.00 98.25 162 PHE A C 1
ATOM 1259 O O . PHE A 1 162 ? -4.599 -6.840 11.018 1.00 98.25 162 PHE A O 1
ATOM 1266 N N . GLU A 1 163 ? -2.744 -6.901 12.289 1.00 97.75 163 GLU A N 1
ATOM 1267 C CA . GLU A 1 163 ? -2.714 -8.350 12.496 1.00 97.75 163 GLU A CA 1
ATOM 1268 C C . GLU A 1 163 ? -3.941 -8.803 13.294 1.00 97.75 163 GLU A C 1
ATOM 1270 O O . GLU A 1 163 ? -4.709 -9.628 12.802 1.00 97.75 163 GLU A O 1
ATOM 1275 N N . ALA A 1 164 ? -4.211 -8.169 14.442 1.00 98.00 164 ALA A N 1
ATOM 1276 C CA . ALA A 1 164 ? -5.395 -8.461 15.252 1.00 98.00 164 ALA A CA 1
ATOM 1277 C C . ALA A 1 164 ? -6.705 -8.238 14.473 1.00 98.00 164 ALA A C 1
ATOM 1279 O O . ALA A 1 164 ? -7.624 -9.054 14.523 1.00 98.00 164 ALA A O 1
ATOM 1280 N N . ALA A 1 165 ? -6.792 -7.151 13.704 1.00 98.12 165 ALA A N 1
ATOM 1281 C CA . ALA A 1 165 ? -7.957 -6.859 12.880 1.00 98.12 165 ALA A CA 1
ATOM 1282 C C . ALA A 1 165 ? -8.115 -7.851 11.713 1.00 98.12 165 ALA A C 1
ATOM 1284 O O . ALA A 1 165 ? -9.243 -8.189 11.352 1.00 98.12 165 ALA A O 1
ATOM 1285 N N . SER A 1 166 ? -7.015 -8.341 11.132 1.00 97.56 166 SER A N 1
ATOM 1286 C CA . SER A 1 166 ? -7.031 -9.293 10.010 1.00 97.56 166 SER A CA 1
ATOM 1287 C C . SER A 1 166 ? -7.590 -10.664 10.388 1.00 97.56 166 SER A C 1
ATOM 1289 O O . SER A 1 166 ? -8.034 -11.390 9.502 1.00 97.56 166 SER A O 1
ATOM 1291 N N . GLU A 1 167 ? -7.628 -11.008 11.678 1.00 97.31 167 GLU A N 1
ATOM 1292 C CA . GLU A 1 167 ? -8.280 -12.232 12.159 1.00 97.31 167 GLU A CA 1
ATOM 1293 C C . GLU A 1 167 ? -9.813 -12.167 12.098 1.00 97.31 167 GLU A C 1
ATOM 1295 O O . GLU A 1 167 ? -10.467 -13.209 12.090 1.00 97.31 167 GLU A O 1
ATOM 1300 N N . LYS A 1 168 ? -10.399 -10.961 12.082 1.00 96.81 168 LYS A N 1
ATOM 1301 C CA . LYS A 1 168 ? -11.857 -10.751 12.188 1.00 96.81 168 LYS A CA 1
ATOM 1302 C C . LYS A 1 168 ? -12.457 -10.096 10.950 1.00 96.81 168 LYS A C 1
ATOM 1304 O O . LYS A 1 168 ? -13.559 -10.444 10.522 1.00 96.81 168 LYS A O 1
ATOM 1309 N N . PHE A 1 169 ? -11.743 -9.127 10.383 1.00 98.06 169 PHE A N 1
ATOM 1310 C CA . PHE A 1 169 ? -12.191 -8.316 9.261 1.00 98.06 169 PHE A CA 1
ATOM 1311 C C . PHE A 1 169 ? -11.621 -8.811 7.937 1.00 98.06 169 PHE A C 1
ATOM 1313 O O . PHE A 1 169 ? -10.461 -9.199 7.821 1.00 98.06 169 PHE A O 1
ATOM 1320 N N . THR A 1 170 ? -12.426 -8.704 6.882 1.00 97.38 170 THR A N 1
ATOM 1321 C CA . THR A 1 170 ? -11.959 -9.012 5.528 1.00 97.38 170 THR A CA 1
ATOM 1322 C C . THR A 1 170 ? -10.908 -8.008 5.047 1.00 97.38 170 THR A C 1
ATOM 1324 O O . THR A 1 170 ? -10.985 -6.809 5.327 1.00 97.38 170 THR A O 1
ATOM 1327 N N . ALA A 1 171 ? -9.980 -8.462 4.197 1.00 96.00 171 ALA A N 1
ATOM 1328 C CA . ALA A 1 171 ? -9.004 -7.585 3.539 1.00 96.00 171 ALA A CA 1
ATOM 1329 C C . ALA A 1 171 ? -9.679 -6.417 2.791 1.00 96.00 171 ALA A C 1
ATOM 1331 O O . ALA A 1 171 ? -9.192 -5.291 2.811 1.00 96.00 171 ALA A O 1
ATOM 1332 N N . LYS A 1 172 ? -10.850 -6.668 2.188 1.00 96.25 17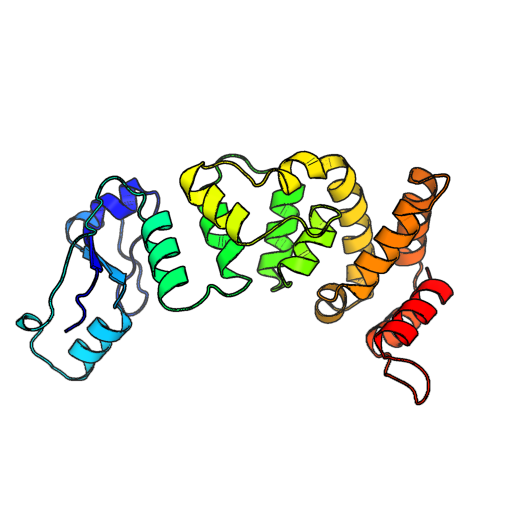2 LYS A N 1
ATOM 1333 C CA . LYS A 1 172 ? -11.658 -5.650 1.504 1.00 96.25 172 LYS A CA 1
ATOM 1334 C C . LYS A 1 172 ? -12.134 -4.544 2.448 1.00 96.25 172 LYS A C 1
ATOM 1336 O O . LYS A 1 172 ? -12.203 -3.390 2.032 1.00 96.25 172 LYS A O 1
ATOM 1341 N N . PHE A 1 173 ? -12.493 -4.882 3.686 1.00 97.56 173 PHE A N 1
ATOM 1342 C CA . PHE A 1 173 ? -12.861 -3.893 4.694 1.00 97.56 173 PHE A CA 1
ATOM 1343 C C . PHE A 1 173 ? -11.632 -3.121 5.184 1.00 97.56 173 PHE A C 1
ATOM 1345 O O . PHE A 1 173 ? -11.665 -1.894 5.191 1.00 97.56 173 PHE A O 1
ATOM 1352 N N . LEU A 1 174 ? -10.532 -3.816 5.490 1.00 98.00 174 LEU A N 1
ATOM 1353 C CA . LEU A 1 174 ? -9.280 -3.205 5.962 1.00 98.00 174 LEU A CA 1
ATOM 1354 C C . LEU A 1 174 ? -8.604 -2.290 4.927 1.00 98.00 174 LEU A C 1
ATOM 1356 O O . LEU A 1 174 ? -7.872 -1.371 5.293 1.00 98.00 174 LEU A O 1
ATOM 1360 N N . ALA A 1 175 ? -8.869 -2.515 3.637 1.00 96.44 175 ALA A N 1
ATOM 1361 C CA . ALA A 1 175 ? -8.440 -1.640 2.549 1.00 96.44 175 ALA A CA 1
ATOM 1362 C C . ALA A 1 175 ? -9.190 -0.295 2.522 1.00 96.44 175 ALA A C 1
ATOM 1364 O O . ALA A 1 175 ? -8.736 0.658 1.877 1.00 96.44 175 ALA A O 1
ATOM 1365 N N . LYS A 1 176 ? -10.329 -0.190 3.218 1.00 95.94 176 LYS A N 1
ATOM 1366 C CA . LYS A 1 176 ? -11.016 1.083 3.452 1.00 95.94 176 LYS A CA 1
ATOM 1367 C C . LYS A 1 176 ? -10.372 1.810 4.628 1.00 95.94 176 LYS A C 1
ATOM 1369 O O . LYS A 1 176 ? -9.798 1.205 5.525 1.00 95.94 176 LYS A O 1
ATOM 1374 N N . LYS A 1 177 ? -10.523 3.132 4.651 1.00 95.69 177 LYS A N 1
ATOM 1375 C CA . LYS A 1 177 ? -9.908 3.973 5.685 1.00 95.69 177 LYS A CA 1
ATOM 1376 C C . LYS A 1 177 ? -10.605 3.914 7.043 1.00 95.69 177 LYS A C 1
ATOM 1378 O O . LYS A 1 177 ? -9.995 4.310 8.020 1.00 95.69 177 LYS A O 1
ATOM 1383 N N . TYR A 1 178 ? -11.837 3.406 7.119 1.00 96.88 178 TYR A N 1
ATOM 1384 C CA . TYR A 1 178 ? -12.687 3.536 8.309 1.00 96.88 178 TYR A CA 1
ATOM 1385 C C . TYR A 1 178 ? -12.015 3.082 9.609 1.00 96.88 178 TYR A C 1
ATOM 1387 O O . TYR A 1 178 ? -11.965 3.858 10.555 1.00 96.88 178 TYR A O 1
ATOM 1395 N N . LEU A 1 179 ? -11.458 1.865 9.645 1.00 98.06 179 LEU A N 1
ATOM 1396 C CA . LEU A 1 179 ? -10.834 1.338 10.861 1.00 98.06 179 LEU A CA 1
ATOM 1397 C C . LEU A 1 179 ? -9.559 2.105 11.231 1.00 98.06 179 LEU A C 1
ATOM 1399 O O . LEU A 1 179 ? -9.409 2.534 12.368 1.00 98.06 179 LEU A O 1
ATOM 1403 N N . ILE A 1 180 ? -8.640 2.285 10.280 1.00 97.94 180 ILE A N 1
ATOM 1404 C CA . ILE A 1 180 ? -7.355 2.930 10.570 1.00 97.94 180 ILE A CA 1
ATOM 1405 C C . ILE A 1 180 ? -7.523 4.409 10.921 1.00 97.94 180 ILE A C 1
ATOM 1407 O O . ILE A 1 180 ? -6.844 4.889 11.820 1.00 97.94 180 ILE A O 1
ATOM 1411 N N . SER A 1 181 ? -8.459 5.111 10.276 1.00 96.25 181 SER A N 1
ATOM 1412 C CA . SER A 1 181 ? -8.806 6.487 10.634 1.00 96.25 181 SER A CA 1
ATOM 1413 C C . SER A 1 181 ? -9.444 6.559 12.018 1.00 96.25 181 SER A C 1
ATOM 1415 O O . SER A 1 181 ? -9.030 7.391 12.808 1.00 96.25 181 SER A O 1
ATOM 1417 N N . PHE A 1 182 ? -10.355 5.641 12.363 1.00 97.50 182 PHE A N 1
ATOM 1418 C CA . PHE A 1 182 ? -10.919 5.564 13.714 1.00 97.50 182 PHE A CA 1
ATOM 1419 C C . PHE A 1 182 ? -9.833 5.400 14.791 1.00 97.50 182 PHE A C 1
ATOM 1421 O O . PHE A 1 182 ? -9.821 6.141 15.773 1.00 97.50 182 PHE A O 1
ATOM 1428 N N . ILE A 1 183 ? -8.888 4.476 14.581 1.00 97.56 183 ILE A N 1
ATOM 1429 C CA . ILE A 1 183 ? -7.779 4.245 15.518 1.00 97.56 183 ILE A CA 1
ATOM 1430 C C . ILE A 1 183 ? -6.848 5.467 15.581 1.00 97.56 183 ILE A C 1
ATOM 1432 O O . ILE A 1 183 ? -6.401 5.853 16.657 1.00 97.56 183 ILE A O 1
ATOM 1436 N N . GLN A 1 184 ? -6.548 6.095 14.440 1.00 95.69 184 GLN A N 1
ATOM 1437 C CA . GLN A 1 184 ? -5.728 7.310 14.381 1.00 95.69 184 GLN A CA 1
ATOM 1438 C C . GLN A 1 184 ? -6.357 8.478 15.128 1.00 95.69 184 GLN A C 1
ATOM 1440 O O . GLN A 1 184 ? -5.668 9.153 15.890 1.00 95.69 184 GLN A O 1
ATOM 1445 N N . ASP A 1 185 ? -7.647 8.712 14.912 1.00 95.12 185 ASP A N 1
ATOM 1446 C CA . ASP A 1 185 ? -8.369 9.812 15.536 1.00 95.12 185 ASP A CA 1
ATOM 1447 C C . ASP A 1 185 ? -8.377 9.646 17.055 1.00 95.12 185 ASP A C 1
ATOM 1449 O O . ASP A 1 185 ? -8.062 10.597 17.766 1.00 95.12 185 ASP A O 1
ATOM 1453 N N . GLY A 1 186 ? -8.636 8.431 17.553 1.00 95.62 186 GLY A N 1
ATOM 1454 C CA . GLY A 1 186 ? -8.555 8.136 18.983 1.00 95.62 186 GLY A CA 1
ATOM 1455 C C . GLY A 1 186 ? -7.135 8.261 19.542 1.00 95.62 186 GLY A C 1
ATOM 1456 O O . GLY A 1 186 ? -6.946 8.886 20.581 1.00 95.62 186 GLY A O 1
ATOM 1457 N N . TYR A 1 187 ? -6.123 7.762 18.826 1.00 95.19 187 TYR A N 1
ATOM 1458 C CA . TYR A 1 187 ? -4.719 7.874 19.237 1.00 95.19 187 TYR A CA 1
ATOM 1459 C C . TYR A 1 187 ? -4.265 9.334 19.365 1.00 95.19 187 TYR A C 1
ATOM 1461 O O . TYR A 1 187 ? -3.554 9.680 20.303 1.00 95.19 187 TYR A O 1
ATOM 1469 N N . ASN A 1 188 ? -4.675 10.198 18.433 1.00 93.38 188 ASN A N 1
ATOM 1470 C CA . ASN A 1 188 ? -4.256 11.601 18.395 1.00 93.38 188 ASN A CA 1
ATOM 1471 C C . ASN A 1 188 ? -4.868 12.455 19.516 1.00 93.38 188 ASN A C 1
ATOM 1473 O O . ASN A 1 188 ? -4.310 13.502 19.837 1.00 93.38 188 ASN A O 1
ATOM 1477 N N . VAL A 1 189 ? -6.010 12.042 20.075 1.00 95.19 189 VAL A N 1
ATOM 1478 C CA . VAL A 1 189 ? -6.700 12.767 21.159 1.00 95.19 189 VAL A CA 1
ATOM 1479 C C . VAL A 1 189 ? -6.542 12.104 22.528 1.00 95.19 189 VAL A C 1
ATOM 1481 O O . VAL A 1 189 ? -6.992 12.668 23.522 1.00 95.19 189 VAL A O 1
ATOM 1484 N N . ALA A 1 190 ? -5.931 10.919 22.596 1.00 94.56 190 ALA A N 1
ATOM 1485 C CA . ALA A 1 190 ? -5.722 10.202 23.846 1.00 94.56 190 ALA A CA 1
ATOM 1486 C C . ALA A 1 190 ? -4.745 10.956 24.761 1.00 94.56 190 ALA A C 1
ATOM 1488 O O . ALA A 1 190 ? -3.653 11.335 24.338 1.00 94.56 190 ALA A O 1
ATOM 1489 N N . GLU A 1 191 ? -5.113 11.115 26.036 1.00 94.38 191 GLU A N 1
ATOM 1490 C CA . GLU A 1 191 ? -4.212 11.663 27.061 1.00 94.38 191 GLU A CA 1
ATOM 1491 C C . GLU A 1 191 ? -2.985 10.760 27.263 1.00 94.38 191 GLU A C 1
ATOM 1493 O O . GLU A 1 191 ? -1.866 11.249 27.410 1.00 94.38 191 GLU A O 1
ATOM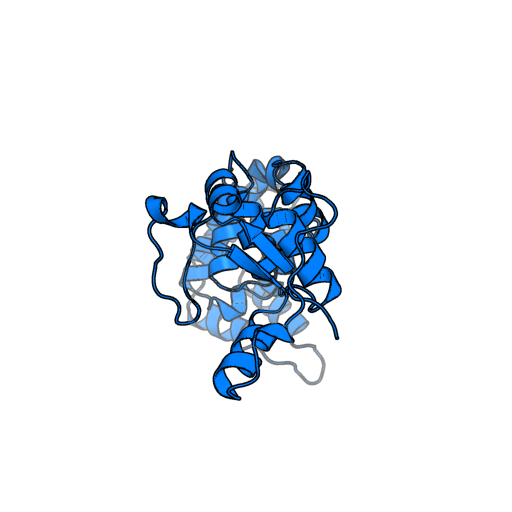 1498 N N . ASP A 1 192 ? -3.195 9.439 27.203 1.00 94.88 192 ASP A N 1
ATOM 1499 C CA . ASP A 1 192 ? -2.145 8.422 27.224 1.00 94.88 192 ASP A CA 1
ATOM 1500 C C . ASP A 1 192 ? -2.191 7.570 25.944 1.00 94.88 192 ASP A C 1
ATOM 1502 O O . ASP A 1 192 ? -2.946 6.601 25.809 1.00 94.88 192 ASP A O 1
ATOM 1506 N N . ALA A 1 193 ? -1.337 7.933 24.987 1.00 93.06 193 ALA A N 1
ATOM 1507 C CA . ALA A 1 193 ? -1.213 7.245 23.707 1.00 93.06 193 ALA A CA 1
ATOM 1508 C C . ALA A 1 193 ? -0.692 5.797 23.832 1.00 93.06 193 ALA A C 1
ATOM 1510 O O . ALA A 1 193 ? -0.989 4.953 22.976 1.00 93.06 193 ALA A O 1
ATOM 1511 N N . ALA A 1 194 ? 0.088 5.488 24.874 1.00 93.69 194 ALA A N 1
ATOM 1512 C CA . ALA A 1 194 ? 0.609 4.144 25.102 1.00 93.69 194 ALA A CA 1
ATOM 1513 C C . ALA A 1 194 ? -0.495 3.225 25.640 1.00 93.69 194 ALA A C 1
ATOM 1515 O O . ALA A 1 194 ? -0.674 2.121 25.117 1.00 93.69 194 ALA A O 1
ATOM 1516 N N . ALA A 1 195 ? -1.283 3.709 26.605 1.00 96.06 195 ALA A N 1
ATOM 1517 C CA . ALA A 1 195 ? -2.456 2.999 27.109 1.00 96.06 195 ALA A CA 1
ATOM 1518 C C . ALA A 1 195 ? -3.489 2.762 25.998 1.00 96.06 195 ALA A C 1
ATOM 1520 O O . ALA A 1 195 ? -3.909 1.622 25.795 1.00 96.06 195 ALA A O 1
ATOM 1521 N N . TYR A 1 196 ? -3.807 3.793 25.204 1.00 96.69 196 TYR A N 1
ATOM 1522 C CA . TYR A 1 196 ? -4.725 3.671 24.065 1.00 96.69 196 TYR A CA 1
ATOM 1523 C C . TYR A 1 196 ? -4.265 2.605 23.059 1.00 96.69 196 TYR A C 1
ATOM 1525 O O . TYR A 1 196 ? -5.061 1.812 22.555 1.00 96.69 196 TYR A O 1
ATOM 1533 N N . THR A 1 197 ? -2.957 2.547 22.787 1.00 95.75 197 THR A N 1
ATOM 1534 C CA . THR A 1 197 ? -2.387 1.564 21.858 1.00 95.75 197 THR A CA 1
ATOM 1535 C C . THR A 1 197 ? -2.637 0.126 22.309 1.00 95.75 197 THR A C 1
ATOM 1537 O O . THR A 1 197 ? -3.026 -0.704 21.483 1.00 95.75 197 THR A O 1
ATOM 1540 N N . LEU A 1 198 ? -2.429 -0.157 23.599 1.00 96.56 198 LEU A N 1
ATOM 1541 C CA . LEU A 1 198 ? -2.664 -1.476 24.191 1.00 96.56 198 LEU A CA 1
ATOM 1542 C C . LEU A 1 198 ? -4.157 -1.807 24.246 1.00 96.56 198 LEU A C 1
ATOM 1544 O O . LEU A 1 198 ? -4.551 -2.923 23.911 1.00 96.56 198 LEU A O 1
ATOM 1548 N N . GLU A 1 199 ? -4.987 -0.832 24.615 1.00 97.06 199 GLU A N 1
ATOM 1549 C CA . GLU A 1 199 ? -6.436 -0.993 24.710 1.00 97.06 199 GLU A CA 1
ATOM 1550 C C . GLU A 1 199 ? -7.052 -1.389 23.362 1.00 97.06 199 GLU A C 1
ATOM 1552 O O . GLU A 1 199 ? -7.785 -2.377 23.286 1.00 97.06 199 GLU A O 1
ATOM 1557 N N . ILE A 1 200 ? -6.715 -0.677 22.281 1.00 97.75 200 ILE A N 1
ATOM 1558 C CA . ILE A 1 200 ? -7.215 -0.996 20.938 1.00 97.75 200 ILE A CA 1
ATOM 1559 C C . ILE A 1 200 ? -6.735 -2.372 20.473 1.00 97.75 200 ILE A C 1
ATOM 1561 O O . ILE A 1 200 ? -7.521 -3.132 19.905 1.00 97.75 200 ILE A O 1
ATOM 1565 N N . GLU A 1 201 ? -5.470 -2.724 20.724 1.00 97.69 201 GLU A N 1
ATOM 1566 C CA . GLU A 1 201 ? -4.948 -4.051 20.383 1.00 97.69 201 GLU A CA 1
ATOM 1567 C C . GLU A 1 201 ? -5.738 -5.161 21.097 1.00 97.69 201 GLU A C 1
ATOM 1569 O O . GLU A 1 201 ? -6.147 -6.137 20.463 1.00 97.69 201 GLU A O 1
ATOM 1574 N N . GLU A 1 202 ? -6.005 -5.008 22.397 1.00 97.62 202 GLU A N 1
ATOM 1575 C CA . GLU A 1 202 ? -6.793 -5.979 23.155 1.00 97.62 202 GLU A CA 1
ATOM 1576 C C . GLU A 1 202 ? -8.246 -6.060 22.687 1.00 97.62 202 GLU A C 1
ATOM 1578 O O . GLU A 1 202 ? -8.780 -7.164 22.547 1.00 97.62 202 GLU A O 1
ATOM 1583 N N . LYS A 1 203 ? -8.896 -4.917 22.450 1.00 97.88 203 LYS A N 1
ATOM 1584 C CA . LYS A 1 203 ? -10.291 -4.882 22.000 1.00 97.88 203 LYS A CA 1
ATOM 1585 C C . LYS A 1 203 ? -10.450 -5.520 20.624 1.00 97.88 203 LYS A C 1
ATOM 1587 O O . LYS A 1 203 ? -11.371 -6.309 20.439 1.00 97.88 203 LYS A O 1
ATOM 1592 N N . LEU A 1 204 ? -9.512 -5.292 19.702 1.00 98.12 204 LEU A N 1
ATOM 1593 C CA . LEU A 1 204 ? -9.484 -5.979 18.407 1.00 98.12 204 LEU A CA 1
ATOM 1594 C C . LEU A 1 204 ? -9.350 -7.502 18.565 1.00 98.12 204 LEU A C 1
ATOM 1596 O O . LEU A 1 204 ? -10.097 -8.243 17.929 1.00 98.12 204 LEU A O 1
ATOM 1600 N N . LYS A 1 205 ? -8.460 -7.979 19.448 1.00 97.50 205 LYS A N 1
ATOM 1601 C CA . LYS A 1 205 ? -8.290 -9.422 19.721 1.00 97.50 205 LYS A CA 1
ATOM 1602 C C . LYS A 1 205 ? -9.534 -10.058 20.352 1.00 97.50 205 LYS A C 1
ATOM 1604 O O . LYS A 1 205 ? -9.874 -11.198 20.037 1.00 97.50 205 LYS A O 1
ATOM 1609 N N . LYS A 1 206 ? -10.213 -9.330 21.244 1.00 97.25 206 LYS A N 1
ATOM 1610 C CA . LYS A 1 206 ? -11.424 -9.782 21.955 1.00 97.25 206 LYS A CA 1
ATOM 1611 C C . LYS A 1 206 ? -12.707 -9.611 21.132 1.00 97.25 206 LYS A C 1
ATOM 1613 O O . LYS A 1 206 ? -13.738 -10.157 21.523 1.00 97.25 206 LYS A O 1
ATOM 1618 N N . LEU A 1 207 ? -12.656 -8.891 20.008 1.00 97.81 207 LEU A N 1
ATOM 1619 C CA . LEU A 1 207 ? -13.808 -8.639 19.148 1.00 97.81 207 LEU A CA 1
ATOM 1620 C C . LEU A 1 207 ? -14.408 -9.962 18.651 1.00 97.81 207 LEU A C 1
ATOM 1622 O O . LEU A 1 207 ? -13.741 -10.780 18.008 1.00 97.81 207 LEU A O 1
ATOM 1626 N N . ALA A 1 208 ? -15.690 -10.177 18.938 1.00 97.50 208 ALA A N 1
ATOM 1627 C CA . ALA A 1 208 ? -16.394 -11.358 18.470 1.00 97.50 208 ALA A CA 1
ATOM 1628 C C . ALA A 1 208 ? -16.648 -11.269 16.958 1.00 97.50 208 ALA A C 1
ATOM 1630 O O . ALA A 1 208 ? -16.906 -10.193 16.414 1.00 97.50 208 ALA A O 1
ATOM 1631 N N . GLN A 1 209 ? -16.652 -12.419 16.275 1.00 97.62 209 GLN A N 1
ATOM 1632 C CA . GLN A 1 209 ? -16.812 -12.459 14.816 1.00 97.62 209 GLN A CA 1
ATOM 1633 C C . GLN A 1 209 ? -18.108 -11.778 14.348 1.00 97.62 209 GLN A C 1
ATOM 1635 O O . GLN A 1 209 ? -18.091 -11.012 13.391 1.00 97.62 209 GLN A O 1
ATOM 1640 N N . TRP A 1 210 ? -19.217 -11.971 15.069 1.00 97.31 210 TRP A N 1
ATOM 1641 C CA . TRP A 1 210 ? -20.498 -11.352 14.719 1.00 97.31 210 TRP A CA 1
ATOM 1642 C C . TRP A 1 210 ? -20.477 -9.815 14.830 1.00 97.31 210 TRP A C 1
ATOM 1644 O O . TRP A 1 210 ? -21.177 -9.144 14.073 1.00 97.31 210 TRP A O 1
ATOM 1654 N N . GLN A 1 211 ? -19.666 -9.243 15.733 1.00 98.00 211 GLN A N 1
ATOM 1655 C CA . GLN A 1 211 ? -19.486 -7.789 15.846 1.00 98.00 211 GLN A CA 1
ATOM 1656 C C . GLN A 1 211 ? -18.709 -7.265 14.639 1.00 98.00 211 GLN A C 1
ATOM 1658 O O . GLN A 1 211 ? -19.129 -6.297 14.005 1.00 98.00 211 GLN A O 1
ATOM 1663 N N . ALA A 1 212 ? -17.619 -7.946 14.271 1.00 97.81 212 ALA A N 1
ATOM 1664 C CA . ALA A 1 212 ? -16.854 -7.622 13.071 1.00 97.81 212 ALA A CA 1
ATOM 1665 C C . ALA A 1 212 ? -17.726 -7.713 11.808 1.00 97.81 212 ALA A C 1
ATOM 1667 O O . ALA A 1 212 ? -17.697 -6.808 10.972 1.00 97.81 212 ALA A O 1
ATOM 1668 N N . ASP A 1 213 ? -18.568 -8.746 11.708 1.00 97.69 213 ASP A N 1
ATOM 1669 C CA . ASP A 1 213 ? -19.515 -8.931 10.607 1.00 97.69 213 ASP A CA 1
ATOM 1670 C C . ASP A 1 213 ? -20.579 -7.832 10.559 1.00 97.69 213 ASP A C 1
ATOM 1672 O O . ASP A 1 213 ? -20.875 -7.324 9.473 1.00 97.69 213 ASP A O 1
ATOM 1676 N N . LYS A 1 214 ? -21.111 -7.413 11.716 1.00 97.56 214 LYS A N 1
ATOM 1677 C CA . LYS A 1 214 ? -22.038 -6.275 11.839 1.00 97.56 214 LYS A CA 1
ATOM 1678 C C . LYS A 1 214 ? -21.385 -4.985 11.331 1.00 97.56 214 LYS A C 1
ATOM 1680 O O . LYS A 1 214 ? -21.994 -4.275 10.533 1.00 97.56 214 LYS A O 1
ATOM 1685 N N . ILE A 1 215 ? -20.141 -4.715 11.731 1.00 97.94 215 ILE A N 1
ATOM 1686 C CA . ILE A 1 215 ? -19.373 -3.534 11.310 1.00 97.94 215 ILE A CA 1
ATOM 1687 C C . ILE A 1 215 ? -19.100 -3.564 9.797 1.00 97.94 215 ILE A C 1
ATOM 1689 O O . ILE A 1 215 ? -19.443 -2.622 9.083 1.00 97.94 215 ILE A O 1
ATOM 1693 N N . GLN A 1 216 ? -18.496 -4.636 9.271 1.00 97.06 216 GLN A N 1
ATOM 1694 C CA . GLN A 1 216 ? -18.014 -4.645 7.883 1.00 97.06 216 GLN A CA 1
ATOM 1695 C C . GLN A 1 216 ? -19.132 -4.705 6.837 1.00 97.06 216 GLN A C 1
ATOM 1697 O O . GLN A 1 216 ? -18.936 -4.263 5.699 1.00 97.06 216 GLN A O 1
ATOM 1702 N N . ASN A 1 217 ? -20.307 -5.205 7.228 1.00 96.31 217 ASN A N 1
ATOM 1703 C CA . ASN A 1 217 ? -21.496 -5.275 6.380 1.00 96.31 217 ASN A CA 1
ATOM 1704 C C . ASN A 1 217 ? -22.503 -4.145 6.644 1.00 96.31 217 ASN A C 1
ATOM 1706 O O . ASN A 1 217 ? -23.582 -4.144 6.041 1.00 96.31 217 ASN A O 1
ATOM 1710 N N . ALA A 1 218 ? -22.163 -3.179 7.505 1.00 96.44 218 ALA A N 1
ATOM 1711 C CA . ALA A 1 218 ? -23.014 -2.038 7.811 1.00 96.44 218 ALA A CA 1
ATOM 1712 C C . ALA A 1 218 ? -23.424 -1.280 6.540 1.00 96.44 218 ALA A C 1
ATOM 1714 O O . ALA A 1 218 ? -22.649 -1.129 5.588 1.00 96.44 218 ALA A O 1
ATOM 1715 N N . ARG A 1 219 ? -24.665 -0.790 6.525 1.00 94.62 219 ARG A N 1
ATOM 1716 C CA . ARG A 1 219 ? -25.261 -0.046 5.408 1.00 94.62 219 ARG A CA 1
ATOM 1717 C C . ARG A 1 219 ? -25.716 1.327 5.884 1.00 94.62 219 ARG A C 1
ATOM 1719 O O . ARG A 1 219 ? -25.962 1.525 7.067 1.00 94.62 219 ARG A O 1
ATOM 1726 N N . LYS A 1 220 ? -25.849 2.263 4.941 1.00 94.44 220 LYS A N 1
ATOM 1727 C CA . LYS A 1 220 ? -26.466 3.568 5.209 1.00 94.44 220 LYS A CA 1
ATOM 1728 C C . LYS A 1 220 ? -27.904 3.396 5.708 1.00 94.44 220 LYS A C 1
ATOM 1730 O O . LYS A 1 220 ? -28.598 2.476 5.269 1.00 94.44 220 LYS A O 1
ATOM 1735 N N . THR A 1 221 ? -28.348 4.310 6.559 1.00 93.00 221 THR A N 1
ATOM 1736 C CA . THR A 1 221 ? -29.744 4.416 6.999 1.00 93.00 221 THR A CA 1
ATOM 1737 C C . THR A 1 221 ? -30.412 5.616 6.320 1.00 93.00 221 THR A C 1
ATOM 1739 O O . THR A 1 221 ? -29.828 6.245 5.435 1.00 93.00 221 THR A O 1
ATOM 1742 N N . SER A 1 222 ? -31.656 5.929 6.693 1.00 90.75 222 SER A N 1
ATOM 1743 C CA . SER A 1 222 ? -32.340 7.147 6.238 1.00 90.75 222 SER A CA 1
ATOM 1744 C C . SER A 1 222 ? -31.708 8.431 6.788 1.00 90.75 222 SER A C 1
ATOM 1746 O O . SER A 1 222 ? -31.864 9.484 6.176 1.00 90.75 222 SER A O 1
ATOM 1748 N N . THR A 1 223 ? -31.006 8.352 7.922 1.00 92.62 223 THR A N 1
ATOM 1749 C CA . THR A 1 223 ? -30.473 9.508 8.661 1.00 92.62 223 THR A CA 1
ATOM 1750 C C . THR A 1 223 ? -28.949 9.564 8.702 1.00 92.62 223 THR A C 1
ATOM 1752 O O . THR A 1 223 ? -28.400 10.634 8.949 1.00 92.62 223 THR A O 1
ATOM 1755 N N . GLN A 1 224 ? -28.257 8.447 8.458 1.00 93.88 224 GLN A N 1
ATOM 1756 C CA . GLN A 1 224 ? -26.801 8.347 8.574 1.00 93.88 224 GLN A CA 1
ATOM 1757 C C . GLN A 1 224 ? -26.163 7.754 7.317 1.00 93.88 224 GLN A C 1
ATOM 1759 O O . GLN A 1 224 ? -26.688 6.829 6.682 1.00 93.88 224 GLN A O 1
ATOM 1764 N N . THR A 1 225 ? -24.976 8.256 6.976 1.00 95.69 225 THR A N 1
ATOM 1765 C CA . THR A 1 225 ? -24.142 7.668 5.924 1.00 95.69 225 THR A CA 1
ATOM 1766 C C . THR A 1 225 ? -23.617 6.300 6.363 1.00 95.69 225 THR A C 1
ATOM 1768 O O . THR A 1 225 ? -23.535 5.995 7.550 1.00 95.69 225 THR A O 1
ATOM 1771 N N . GLN A 1 226 ? -23.220 5.457 5.405 1.00 93.88 226 GLN A N 1
ATOM 1772 C CA . GLN A 1 226 ? -22.612 4.161 5.729 1.00 93.88 226 GLN A CA 1
ATOM 1773 C C . GLN A 1 226 ? -21.361 4.322 6.607 1.00 93.88 226 GLN A C 1
ATOM 1775 O O . GLN A 1 226 ? -21.139 3.522 7.507 1.00 93.88 226 GLN A O 1
ATOM 1780 N N . GLU A 1 227 ? -20.559 5.354 6.349 1.00 94.62 227 GLU A N 1
ATOM 1781 C CA . GLU A 1 227 ? -19.365 5.665 7.135 1.00 94.62 227 GLU A CA 1
ATOM 1782 C C . GLU A 1 227 ? -19.711 6.020 8.581 1.00 94.62 227 GLU A C 1
ATOM 1784 O O . GLU A 1 227 ? -19.106 5.464 9.489 1.00 94.62 227 GLU A O 1
ATOM 1789 N N . GLN A 1 228 ? -20.723 6.863 8.805 1.00 95.88 228 GLN A N 1
ATOM 1790 C CA . GLN A 1 228 ? -21.174 7.203 10.158 1.00 95.88 228 GLN A CA 1
ATOM 1791 C C . GLN A 1 228 ? -21.623 5.961 10.931 1.00 95.88 228 GLN A C 1
ATOM 1793 O O . GLN A 1 228 ? -21.176 5.755 12.053 1.00 95.88 228 GLN A O 1
ATOM 1798 N N . VAL A 1 229 ? -22.419 5.088 10.303 1.00 97.25 229 VAL A N 1
ATOM 1799 C CA . VAL A 1 229 ? -22.863 3.835 10.933 1.00 97.25 229 VAL A CA 1
ATOM 1800 C C . VAL A 1 229 ? -21.670 2.944 11.291 1.00 97.25 229 VAL A C 1
ATOM 1802 O O . VAL A 1 229 ? -21.633 2.377 12.378 1.00 97.25 229 VAL A O 1
ATOM 1805 N N . ILE A 1 230 ? -20.674 2.828 10.407 1.00 97.62 230 ILE A N 1
ATOM 1806 C CA . ILE A 1 230 ? -19.456 2.053 10.687 1.00 97.62 230 ILE A CA 1
ATOM 1807 C C . ILE A 1 230 ? -18.694 2.649 11.874 1.00 97.62 230 ILE A C 1
ATOM 1809 O O . ILE A 1 230 ? -18.289 1.901 12.756 1.00 97.62 230 ILE A O 1
ATOM 1813 N N . LEU A 1 231 ? -18.506 3.970 11.911 1.00 97.00 231 LEU A N 1
ATOM 1814 C CA . LEU A 1 231 ? -17.781 4.642 12.993 1.00 97.00 231 LEU A CA 1
ATOM 1815 C C . LEU A 1 231 ? -18.496 4.506 14.342 1.00 97.00 231 LEU A C 1
ATOM 1817 O O . LEU A 1 231 ? -17.835 4.299 15.355 1.00 97.00 231 LEU A O 1
ATOM 1821 N N . ASP A 1 232 ? -19.826 4.569 14.364 1.00 97.06 232 ASP A N 1
ATOM 1822 C CA . ASP A 1 232 ? -20.605 4.370 15.589 1.00 97.06 232 ASP A CA 1
ATOM 1823 C C . ASP A 1 232 ? -20.495 2.927 16.099 1.00 97.06 232 ASP A C 1
ATOM 1825 O O . ASP A 1 232 ? -20.290 2.711 17.290 1.00 97.06 232 ASP A O 1
ATOM 1829 N N . LEU A 1 233 ? -20.536 1.936 15.201 1.00 97.75 233 LEU A N 1
ATOM 1830 C CA . LEU A 1 233 ? -20.327 0.530 15.563 1.00 97.75 233 LEU A CA 1
ATOM 1831 C C . LEU A 1 233 ? -18.892 0.239 16.016 1.00 97.75 233 LEU A C 1
ATOM 1833 O O . LEU A 1 233 ? -18.684 -0.622 16.866 1.00 97.75 233 LEU A O 1
ATOM 1837 N N . LEU A 1 234 ? -17.902 0.937 15.452 1.00 97.62 234 LEU A N 1
ATOM 1838 C CA . LEU A 1 234 ? -16.523 0.855 15.928 1.00 97.62 234 LEU A CA 1
ATOM 1839 C C . LEU A 1 234 ? -16.427 1.405 17.353 1.00 97.62 234 LEU A C 1
ATOM 1841 O O . LEU A 1 234 ? -15.928 0.686 18.200 1.00 97.62 234 LEU A O 1
ATOM 1845 N N . ARG A 1 235 ? -16.999 2.581 17.652 1.00 96.50 235 ARG A N 1
ATOM 1846 C CA . ARG A 1 235 ? -17.056 3.136 19.024 1.00 96.50 235 ARG A CA 1
ATOM 1847 C C . ARG A 1 235 ? -17.797 2.243 20.022 1.00 96.50 235 ARG A C 1
ATOM 1849 O O . ARG A 1 235 ? -17.495 2.262 21.207 1.00 96.50 235 ARG A O 1
ATOM 1856 N N . GLU A 1 236 ? -18.811 1.507 19.565 1.00 96.56 236 GLU A N 1
ATOM 1857 C CA . GLU A 1 236 ? -19.573 0.572 20.406 1.00 96.56 236 GLU A CA 1
ATOM 1858 C C . GLU A 1 236 ? -18.716 -0.629 20.852 1.00 96.56 236 GLU A C 1
ATOM 1860 O O . GLU A 1 236 ? -18.989 -1.244 21.884 1.00 96.56 236 GLU A O 1
ATOM 1865 N N . HIS A 1 237 ? -17.707 -1.009 20.063 1.00 95.19 237 HIS A N 1
ATOM 1866 C CA . HIS A 1 237 ? -17.007 -2.287 20.213 1.00 95.19 237 HIS A CA 1
ATOM 1867 C C . HIS A 1 237 ? -15.485 -2.170 20.411 1.00 95.19 237 HIS A C 1
ATOM 1869 O O . HIS A 1 237 ? -14.873 -3.132 20.877 1.00 95.19 237 HIS A O 1
ATOM 1875 N N . LEU A 1 238 ? -14.891 -1.020 20.083 1.00 93.75 238 LEU A N 1
ATOM 1876 C CA . LEU A 1 238 ? -13.472 -0.669 20.189 1.00 93.75 238 LEU A CA 1
ATOM 1877 C C . LEU A 1 238 ? -13.323 0.657 20.942 1.00 93.75 238 LEU A C 1
ATOM 1879 O O . LEU A 1 238 ? -12.385 0.750 21.756 1.00 93.75 238 LEU A O 1
#

Organism: NCBI:txid408170

pLDDT: mean 89.19, std 9.66, range [52.22, 98.31]

Radius of gyration: 23.14 Å; chains: 1; bounding box: 56×29×70 Å

Foldseek 3Di:
DDAWEWDQQLLCVVLVHFDADLVRHGDDSVCSRVDIHGLPCSVVVVVCVVVVHDCVVHHYDYDPDPPDRSLLVSVVVCVVPPNDAQLRLLPSLVVLAPDADLLNVQLNVLSVLVAGLQLSLCLSQVHRPDDSVQSSVCNVVSDDRPSNVPRPVPNVLSVLLVVLQVVQADSVQSSDNLPSVLLSVCLVPDPDNPVSSVVSSVLSNVDDNVLNVCLSPAQADPVGHSSRRNSVSVVVRD

Secondary structure (DSSP, 8-state):
-PPEEEEEHHHHHHTT--EE-TT--EE-GGGGGG-EEEEE-HHHHHHHHHTT--GGGS-EE--S-TTS-HHHHHHHHHHHHS---TTHHHHHHHHH-S---HHHHHHHHHHHTT--HHHHHHHHHSSS---HHHHHHHHHH-PPPHHHHTTHHHHHHHHHHHHHHHTTS-HHHHTSSHHHHHHHHHHHH-S-HHHHHHHHHHHHHH--HHHHHHHHT----SSS-HHHHHHHHHHHH-

Sequence (238 aa):
MCPITAVNGEEVIKSNGHLTDLDGNDIADEHAKDYYAVLDGQHRLKAYLELGLPLEDLVVIEPLNKKIAIALLIAEMNICTKTWKGSDYMAAPAMAIKETNAAFDFAMELQRRNFPLSTISLWACGNNKLKAKDLVASLKTREMPQCLQEADGWCAKSRKWFEAASEKFTAKFLAKKYLISFIQDGYNVAEDAAAYTLEIEEKLKKLAQWQADKIQNARKTSTQTQEQVILDLLREHL